Protein AF-A0A182WJK7-F1 (afdb_monomer)

Mean predicted aligned error: 12.94 Å

Foldseek 3Di:
DDDDDDDDDPDPPPPPPPPPPPVCPLQVLADDDDDPPPPPPPVVPPPPDDDDDDDPDPDDLDQDFLLDPDPVSLLVNLQVLLVVVVCHPVNLVVLVVQLVVQLVVLDPSVLSHVLVNVDAPVCLLVNLVVGLVSLVVSLCSCVSSLVSSPVRDDPLSSLVVVLVSVLSVVLSCCCNPVSRPQDHDDPVLQVVCVVCLVVQLVVLCVVQPDPDPRDDQADDDLSNLVSLVSSLVSSLVVCVVVRSSSVSSVSSSLSSCVSGNSCVNDPRDPDD

Secondary structure (DSSP, 8-state):
-------------------SSHHHHTT-SS--S--SSSTTTTTTTGGGS------------PPPPSS---HHHHHHHHHHHHHHTT--HHHHHHHHHHHHHHHHHHS-HHHHHHHHHT--TTTHHHHHHHHHHHHHHHHGGGHHHHHHHHHHS-HHHHHHHHHHHHHHHHHHHHHHGGGTTT----HHHHHHHHHHHHHHHHHHHHHH----S---TTS--HHHHHHHHHHHHHHHHHTTT-THHHHHHHHHHHHHHHTSGGGGTSPPPP--

Organism: NCBI:txid112268

Nearest PDB structures (foldseek):
  4mnd-assembly1_A-2  TM=1.458E-01  e=5.438E+00  Archaeoglobus fulgidus

InterPro domains:
  IPR009832 Protein of unknown function DUF1397 [PF07165] (90-254)
  IPR009832 Protein of unknown function DUF1397 [PTHR20997] (47-270)

Solvent-accessible surface area (backbone atoms only — not comparable to full-atom values): 16220 Å² total; per-residue (Å²): 135,84,89,83,89,80,93,74,87,81,78,80,80,73,79,84,80,70,78,90,50,70,86,32,65,88,66,42,51,65,66,92,78,91,83,89,79,71,71,80,74,61,69,75,72,69,78,80,74,85,81,88,83,91,74,96,62,86,83,72,68,66,77,65,43,67,85,56,88,44,67,67,52,49,49,53,31,48,42,53,35,20,41,77,69,72,41,46,63,65,60,54,50,48,40,52,53,46,25,56,52,41,32,62,73,54,38,62,60,66,60,48,30,57,46,51,72,66,50,29,88,92,46,30,48,70,51,38,67,68,43,44,68,40,51,61,56,33,59,58,34,47,47,68,43,49,56,52,46,55,75,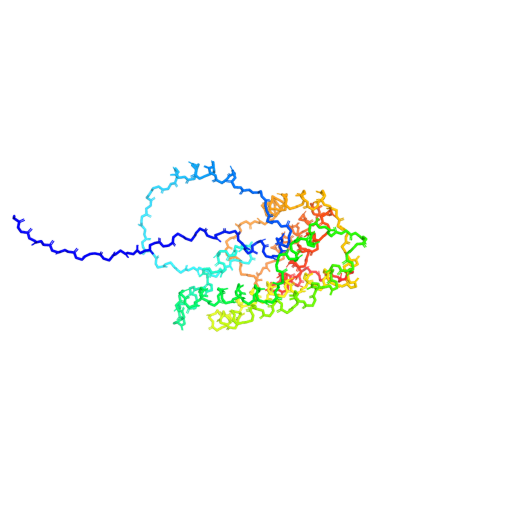32,43,55,75,74,66,38,49,55,59,49,33,55,55,47,35,54,50,53,45,48,49,54,52,44,41,83,40,21,76,74,60,76,65,46,70,69,48,50,53,50,41,67,71,44,46,65,56,44,50,52,50,25,40,69,76,37,48,74,93,62,77,84,52,55,39,74,69,49,48,72,66,57,36,51,26,50,52,50,21,49,52,46,36,41,62,74,25,67,83,31,52,65,60,28,50,49,52,48,46,44,51,56,41,53,35,67,75,27,38,35,50,82,78,49,76,83,76,78,90,125

Sequence (272 aa):
ITITTQHHARNHSWNISTEVTFHRIGLHVAYIVKTKEMFEKILVIFLAVVTAVHAEESSNVDAPDALDFSYTRLWSYAQQQCDLKGISSATFTQSWLGVRRCLRNTLDVVRLNEDSMRLDLGNQEEILSRHCPNLFEGVKCFNPFMDMVKGCVNAESYEIFQALHNWFHDILEYLCENNGVHIEYDKEKHDICTREINKYIITCAAEHLIATPEVNRKTLTEENCNALATAKDCLLGKLKNCGVFANGARLFYENFIQITSCKNYIPKTERK

Radius of gyration: 21.7 Å; Cα contacts (8 Å, |Δi|>4): 205; chains: 1; bounding box: 44×42×82 Å

Structure (mmCIF, N/CA/C/O backbone):
data_AF-A0A182WJK7-F1
#
_entry.id   AF-A0A182WJK7-F1
#
loop_
_atom_site.group_PDB
_atom_site.id
_atom_site.type_symbol
_atom_site.label_atom_id
_atom_site.label_alt_id
_atom_site.label_comp_id
_atom_site.label_asym_id
_atom_site.label_entity_id
_atom_site.label_seq_id
_atom_site.pdbx_PDB_ins_code
_atom_site.Cartn_x
_atom_site.Cartn_y
_atom_site.Cartn_z
_atom_site.occupancy
_atom_site.B_iso_or_equiv
_atom_site.auth_seq_id
_atom_site.auth_comp_id
_atom_site.auth_asym_id
_atom_site.auth_atom_id
_atom_site.pdbx_PDB_model_num
ATOM 1 N N . ILE A 1 1 ? -19.108 7.147 -61.742 1.00 25.48 1 ILE A N 1
ATOM 2 C CA . ILE A 1 1 ? -17.668 7.472 -61.850 1.00 25.48 1 ILE A CA 1
ATOM 3 C C . ILE A 1 1 ? -16.965 6.799 -60.678 1.00 25.48 1 ILE A C 1
ATOM 5 O O . ILE A 1 1 ? -17.301 7.101 -59.546 1.00 25.48 1 ILE A O 1
ATOM 9 N N . THR A 1 2 ? -16.122 5.823 -61.020 1.00 19.81 2 THR A N 1
ATOM 10 C CA . THR A 1 2 ? -14.893 5.329 -60.366 1.00 19.81 2 THR A CA 1
ATOM 11 C C . THR A 1 2 ? -14.858 4.996 -58.864 1.00 19.81 2 THR A C 1
ATOM 13 O O . THR A 1 2 ? -15.080 5.831 -57.997 1.00 19.81 2 THR A O 1
ATOM 16 N N . ILE A 1 3 ? -14.456 3.747 -58.605 1.00 28.09 3 ILE A N 1
ATOM 17 C CA . ILE A 1 3 ? -13.965 3.177 -57.344 1.00 28.09 3 ILE A CA 1
ATOM 18 C C . ILE A 1 3 ? -12.517 3.636 -57.111 1.00 28.09 3 ILE A C 1
ATOM 20 O O . ILE A 1 3 ? -11.704 3.456 -58.014 1.00 28.09 3 ILE A O 1
ATOM 24 N N . THR A 1 4 ? -12.160 4.052 -55.889 1.00 22.34 4 THR A N 1
ATOM 25 C CA . THR A 1 4 ? -10.790 3.845 -55.383 1.00 22.34 4 THR A CA 1
ATOM 26 C C . THR A 1 4 ? -10.771 3.628 -53.870 1.00 22.34 4 THR A C 1
ATOM 28 O O . THR A 1 4 ? -11.241 4.447 -53.086 1.00 22.34 4 THR A O 1
ATOM 31 N N . THR A 1 5 ? -10.208 2.491 -53.479 1.00 28.02 5 THR A N 1
ATOM 32 C CA . THR A 1 5 ? -9.789 2.096 -52.132 1.00 28.02 5 THR A CA 1
ATOM 33 C C . THR A 1 5 ? -8.554 2.876 -51.680 1.00 28.02 5 THR A C 1
ATOM 35 O O . THR A 1 5 ? -7.588 2.960 -52.436 1.00 28.02 5 THR A O 1
ATOM 38 N N . GLN A 1 6 ? -8.513 3.316 -50.419 1.00 23.31 6 GLN A N 1
ATOM 39 C CA . GLN A 1 6 ? -7.247 3.544 -49.719 1.00 23.31 6 GLN A CA 1
ATOM 40 C C . GLN A 1 6 ? -7.364 3.130 -48.248 1.00 23.31 6 GLN A C 1
ATOM 42 O O . GLN A 1 6 ? -8.206 3.616 -47.495 1.00 23.31 6 GLN A O 1
ATOM 47 N N . HIS A 1 7 ? -6.525 2.163 -47.884 1.00 26.72 7 HIS A N 1
ATOM 48 C CA . HIS A 1 7 ? -6.279 1.693 -46.531 1.00 26.72 7 HIS A CA 1
ATOM 49 C C . HIS A 1 7 ? -5.742 2.828 -45.650 1.00 26.72 7 HIS A C 1
ATOM 51 O O . HIS A 1 7 ? -4.711 3.410 -45.969 1.00 26.72 7 HIS A O 1
ATOM 57 N N . HIS A 1 8 ? -6.354 3.041 -44.485 1.00 25.34 8 HIS A N 1
ATOM 58 C CA . HIS A 1 8 ? -5.623 3.489 -43.304 1.00 25.34 8 HIS A CA 1
ATOM 59 C C . HIS A 1 8 ? -6.171 2.782 -42.064 1.00 25.34 8 HIS A C 1
ATOM 61 O O . HIS A 1 8 ? -7.378 2.751 -41.813 1.00 25.34 8 HIS A O 1
ATOM 67 N N . ALA A 1 9 ? -5.253 2.153 -41.334 1.00 22.91 9 ALA A N 1
ATOM 68 C CA . ALA A 1 9 ? -5.483 1.456 -40.084 1.00 22.91 9 ALA A CA 1
ATOM 69 C C . ALA A 1 9 ? -6.192 2.368 -39.070 1.00 22.91 9 ALA A C 1
ATOM 71 O O . ALA A 1 9 ? -5.676 3.417 -38.688 1.00 22.91 9 ALA A O 1
ATOM 72 N N . ARG A 1 10 ? -7.377 1.952 -38.613 1.00 22.73 10 ARG A N 1
ATOM 73 C CA . ARG A 1 10 ? -7.993 2.506 -37.407 1.00 22.73 10 ARG A CA 1
ATOM 74 C C . ARG A 1 10 ? -7.279 1.908 -36.201 1.00 22.73 10 ARG A C 1
ATOM 76 O O . ARG A 1 10 ? -7.592 0.797 -35.782 1.00 22.73 10 ARG A O 1
ATOM 83 N N . ASN A 1 11 ? -6.338 2.667 -35.648 1.00 23.53 11 ASN A N 1
ATOM 84 C CA . ASN A 1 11 ? -5.914 2.500 -34.265 1.00 23.53 11 ASN A CA 1
ATOM 85 C C . ASN A 1 11 ? -7.131 2.756 -33.371 1.00 23.53 11 ASN A C 1
ATOM 87 O O . ASN A 1 11 ? -7.596 3.887 -33.230 1.00 23.53 11 ASN A O 1
ATOM 91 N N . HIS A 1 12 ? -7.665 1.686 -32.789 1.00 24.16 12 HIS A N 1
ATOM 92 C CA . HIS A 1 12 ? -8.577 1.776 -31.662 1.00 24.16 12 HIS A CA 1
ATOM 93 C C . HIS A 1 12 ? -7.790 2.284 -30.449 1.00 24.16 12 HIS A C 1
ATOM 95 O O . HIS A 1 12 ? -7.189 1.508 -29.712 1.00 24.16 12 HIS A O 1
ATOM 101 N N . SER A 1 13 ? -7.804 3.603 -30.262 1.00 20.81 13 SER A N 1
ATOM 102 C CA . SER A 1 13 ? -7.588 4.236 -28.964 1.00 20.81 13 SER A CA 1
ATOM 103 C C . SER A 1 13 ? -8.686 3.743 -28.018 1.00 20.81 13 SER A C 1
ATOM 105 O O . SER A 1 13 ? -9.833 4.190 -28.077 1.00 20.81 13 SER A O 1
ATOM 107 N N . TRP A 1 14 ? -8.362 2.746 -27.197 1.00 20.62 14 TRP A N 1
ATOM 108 C CA . TRP A 1 14 ? -9.159 2.421 -26.024 1.00 20.62 14 TRP A CA 1
ATOM 109 C C . TRP A 1 14 ? -8.720 3.364 -24.912 1.00 20.62 14 TRP A C 1
ATOM 111 O O . TRP A 1 14 ? -7.674 3.172 -24.297 1.00 20.62 14 TRP A O 1
ATOM 121 N N . ASN A 1 15 ? -9.533 4.400 -24.703 1.00 20.30 15 ASN A N 1
ATOM 122 C CA . ASN A 1 15 ? -9.493 5.283 -23.545 1.00 20.30 15 ASN A CA 1
ATOM 123 C C . ASN A 1 15 ? -9.294 4.464 -22.262 1.00 20.30 15 ASN A C 1
ATOM 125 O O . ASN A 1 15 ? -10.188 3.731 -21.832 1.00 20.30 15 ASN A O 1
ATOM 129 N N . ILE A 1 16 ? -8.129 4.627 -21.636 1.00 23.50 16 ILE A N 1
ATOM 130 C CA . ILE A 1 16 ? -7.820 4.152 -20.288 1.00 23.50 16 ILE A CA 1
ATOM 131 C C . ILE A 1 16 ? -8.570 5.077 -19.318 1.00 23.50 16 ILE A C 1
ATOM 133 O O . ILE A 1 16 ? -8.006 5.963 -18.698 1.00 23.50 16 ILE A O 1
ATOM 137 N N . SER A 1 17 ? -9.892 4.910 -19.239 1.00 21.94 17 SER A N 1
ATOM 138 C CA . SER A 1 17 ? -10.777 5.585 -18.278 1.00 21.94 17 SER A CA 1
ATOM 139 C C . SER A 1 17 ? -11.307 4.572 -17.257 1.00 21.94 17 SER A C 1
ATOM 141 O O . SER A 1 17 ? -12.499 4.442 -16.996 1.00 21.94 17 SER A O 1
ATOM 143 N N . THR A 1 18 ? -10.379 3.797 -16.696 1.00 24.78 18 THR A N 1
ATOM 144 C CA . THR A 1 18 ? -10.584 3.014 -15.464 1.00 24.78 18 THR A CA 1
ATOM 145 C C . THR A 1 18 ? -9.526 3.353 -14.412 1.00 24.78 18 THR A C 1
ATOM 147 O O . THR A 1 18 ? -9.251 2.560 -13.512 1.00 24.78 18 THR A O 1
ATOM 150 N N . GLU A 1 19 ? -8.937 4.550 -14.524 1.00 27.59 19 GLU A N 1
ATOM 151 C CA . GLU A 1 19 ? -8.276 5.232 -13.414 1.00 27.59 19 GLU A CA 1
ATOM 152 C C . GLU A 1 19 ? -9.220 5.264 -12.195 1.00 27.59 19 GLU A C 1
ATOM 154 O O . GLU A 1 19 ? -10.436 5.390 -12.333 1.00 27.59 19 GLU A O 1
ATOM 159 N N . VAL A 1 20 ? -8.650 5.152 -10.990 1.00 25.94 20 VAL A N 1
ATOM 160 C CA . VAL A 1 20 ? -9.344 5.143 -9.682 1.00 25.94 20 VAL A CA 1
ATOM 161 C C . VAL A 1 20 ? -9.961 3.797 -9.256 1.00 25.94 20 VAL A C 1
ATOM 163 O O . VAL A 1 20 ? -11.127 3.720 -8.876 1.00 25.94 20 VAL A O 1
ATOM 166 N N . THR A 1 21 ? -9.201 2.693 -9.228 1.00 27.58 21 THR A N 1
ATOM 167 C CA . THR A 1 21 ? -9.657 1.483 -8.489 1.00 27.58 21 THR A CA 1
ATOM 168 C C . THR A 1 21 ? -8.609 0.818 -7.588 1.00 27.58 21 THR A C 1
ATOM 170 O O . THR A 1 21 ? -8.984 0.048 -6.717 1.00 27.58 21 THR A O 1
ATOM 173 N N . PHE A 1 22 ? -7.317 1.152 -7.663 1.00 28.05 22 PHE A N 1
ATOM 174 C CA . PHE A 1 22 ? -6.324 0.487 -6.797 1.00 28.05 22 PHE A CA 1
ATOM 175 C C . PHE A 1 22 ? -5.977 1.222 -5.502 1.00 28.05 22 PHE A C 1
ATOM 177 O O . PHE A 1 22 ? -5.814 0.572 -4.475 1.00 28.05 22 PHE A O 1
ATOM 184 N N . HIS A 1 23 ? -6.095 2.553 -5.482 1.00 28.97 23 HIS A N 1
ATOM 185 C CA . HIS A 1 23 ? -6.286 3.289 -4.221 1.00 28.97 23 HIS A CA 1
ATOM 186 C C . HIS A 1 23 ? -7.626 2.932 -3.550 1.00 28.97 23 HIS A C 1
ATOM 188 O O . HIS A 1 23 ? -7.849 3.226 -2.382 1.00 28.97 23 HIS A O 1
ATOM 194 N N . ARG A 1 24 ? -8.504 2.243 -4.299 1.00 30.00 24 ARG A N 1
ATOM 195 C CA . ARG A 1 24 ? -9.773 1.729 -3.817 1.00 30.00 24 ARG A CA 1
ATOM 196 C C . ARG A 1 24 ? -9.711 0.295 -3.282 1.00 30.00 24 ARG A C 1
ATOM 198 O O . ARG A 1 24 ? -10.555 -0.038 -2.492 1.00 30.00 24 ARG A O 1
ATOM 205 N N . ILE A 1 25 ? -8.754 -0.580 -3.574 1.00 30.20 25 ILE A N 1
ATOM 206 C CA . ILE A 1 25 ? -8.881 -1.979 -3.083 1.00 30.20 25 ILE A CA 1
ATOM 207 C C . ILE A 1 25 ? -8.397 -2.161 -1.630 1.00 30.20 25 ILE A C 1
ATOM 209 O O . ILE A 1 25 ? -8.946 -2.993 -0.918 1.00 30.20 25 ILE A O 1
ATOM 213 N N . GLY A 1 26 ? -7.479 -1.316 -1.143 1.00 28.48 26 GLY A N 1
ATOM 214 C CA . GLY A 1 26 ? -7.101 -1.277 0.283 1.00 28.48 26 GLY A CA 1
ATOM 215 C C . GLY A 1 26 ? -8.011 -0.415 1.174 1.00 28.48 26 GLY A C 1
ATOM 216 O O . GLY A 1 26 ? -7.924 -0.496 2.391 1.00 28.48 26 GLY A O 1
ATOM 217 N N . LEU A 1 27 ? -8.881 0.410 0.574 1.00 31.69 27 LEU A N 1
ATOM 218 C CA . LEU A 1 27 ? -9.702 1.433 1.255 1.00 31.69 27 LEU A CA 1
ATOM 219 C C . LEU A 1 27 ? -11.186 1.452 0.820 1.00 31.69 27 LEU A C 1
ATOM 221 O O . LEU A 1 27 ? -12.010 2.118 1.432 1.00 31.69 27 LEU A O 1
ATOM 225 N N . HIS A 1 28 ? -11.563 0.690 -0.208 1.00 30.67 28 HIS A N 1
ATOM 226 C CA . HIS A 1 28 ? -12.938 0.419 -0.665 1.00 30.67 28 HIS A CA 1
ATOM 227 C C . HIS A 1 28 ? -13.302 -1.046 -0.473 1.00 30.67 28 HIS A C 1
ATOM 229 O O . HIS A 1 28 ? -13.949 -1.668 -1.317 1.00 30.67 28 HIS A O 1
ATOM 235 N N . VAL A 1 29 ? -12.974 -1.571 0.696 1.00 30.91 29 VAL A N 1
ATOM 236 C CA . VAL A 1 29 ? -13.910 -2.519 1.280 1.00 30.91 29 VAL A CA 1
ATOM 237 C C . VAL A 1 29 ? -15.224 -1.798 1.655 1.00 30.91 29 VAL A C 1
ATOM 239 O O . VAL A 1 29 ? -16.245 -2.456 1.634 1.00 30.91 29 VAL A O 1
ATOM 242 N N . ALA A 1 30 ? -15.263 -0.454 1.791 1.00 25.73 30 ALA A N 1
ATOM 243 C CA . ALA A 1 30 ? -16.451 0.289 2.256 1.00 25.73 30 ALA A CA 1
ATOM 244 C C . ALA A 1 30 ? -17.051 1.394 1.340 1.00 25.73 30 ALA A C 1
ATOM 246 O O . ALA A 1 30 ? -17.852 2.189 1.824 1.00 25.73 30 ALA A O 1
ATOM 247 N N . TYR A 1 31 ? -16.708 1.525 0.048 1.00 27.00 31 TYR A N 1
ATOM 248 C CA . TYR A 1 31 ? -17.127 2.722 -0.724 1.00 27.00 31 TYR A CA 1
ATOM 249 C C . TYR A 1 31 ? -17.536 2.464 -2.189 1.00 27.00 31 TYR A C 1
ATOM 251 O O . TYR A 1 31 ? -17.009 3.060 -3.135 1.00 27.00 31 TYR A O 1
ATOM 259 N N . ILE A 1 32 ? -18.524 1.596 -2.416 1.00 25.28 32 ILE A N 1
ATOM 260 C CA . ILE A 1 32 ? -19.351 1.674 -3.631 1.00 25.28 32 ILE A CA 1
ATOM 261 C C . ILE A 1 32 ? -20.649 2.399 -3.267 1.00 25.28 32 ILE A C 1
ATOM 263 O O . ILE A 1 32 ? -21.505 1.815 -2.623 1.00 25.28 32 ILE A O 1
ATOM 267 N N . VAL A 1 33 ? -20.751 3.671 -3.680 1.00 24.28 33 VAL A N 1
ATOM 268 C CA . VAL A 1 33 ? -21.951 4.484 -4.011 1.00 24.28 33 VAL A CA 1
ATOM 269 C C . VAL A 1 33 ? -21.666 5.961 -3.673 1.00 24.28 33 VAL A C 1
ATOM 271 O O . VAL A 1 33 ? -21.080 6.274 -2.649 1.00 24.28 33 VAL A O 1
ATOM 274 N N . LYS A 1 34 ? -22.102 6.870 -4.559 1.00 26.12 34 LYS A N 1
ATOM 275 C CA . LYS A 1 34 ? -21.925 8.341 -4.565 1.00 26.12 34 LYS A CA 1
ATOM 276 C C . LYS A 1 34 ? -20.530 8.873 -4.897 1.00 26.12 34 LYS A C 1
ATOM 278 O O . LYS A 1 34 ? -19.756 9.219 -4.020 1.00 26.12 34 LYS A O 1
ATOM 283 N N . THR A 1 35 ? -20.279 9.081 -6.190 1.00 28.52 35 THR A N 1
ATOM 284 C CA . THR A 1 35 ? -19.612 10.298 -6.718 1.00 28.52 35 THR A CA 1
ATOM 285 C C . THR A 1 35 ? -19.551 10.222 -8.246 1.00 28.52 35 THR A C 1
ATOM 287 O O . THR A 1 35 ? -18.509 9.965 -8.834 1.00 28.52 35 THR A O 1
ATOM 290 N N . LYS A 1 36 ? -20.703 10.415 -8.906 1.00 24.34 36 LYS A N 1
ATOM 291 C CA . LYS A 1 36 ? -20.787 10.560 -10.373 1.00 24.34 36 LYS A CA 1
ATOM 292 C C . LYS A 1 36 ? -20.912 12.025 -10.831 1.00 24.34 36 LYS A C 1
ATOM 294 O O . LYS A 1 36 ? -20.888 12.276 -12.022 1.00 24.34 36 LYS A O 1
ATOM 299 N N . GLU A 1 37 ? -21.001 12.994 -9.915 1.00 25.22 37 GLU A N 1
ATOM 300 C CA . GLU A 1 37 ? -21.355 14.384 -10.275 1.00 25.22 37 GLU A CA 1
ATOM 301 C C . GLU A 1 37 ? -20.239 15.430 -10.109 1.00 25.22 37 GLU A C 1
ATOM 303 O O . GLU A 1 37 ? -20.423 16.581 -10.489 1.00 25.22 37 GLU A O 1
ATOM 308 N N . MET A 1 38 ? -19.062 15.071 -9.584 1.00 25.27 38 MET A N 1
ATOM 309 C CA . MET A 1 38 ? -17.995 16.059 -9.326 1.00 25.27 38 MET A CA 1
ATOM 310 C C . MET A 1 38 ? -16.904 16.104 -10.411 1.00 25.27 38 MET A C 1
ATOM 312 O O . MET A 1 38 ? -16.141 17.064 -10.479 1.00 25.27 38 MET A O 1
ATOM 316 N N . PHE A 1 39 ? -16.846 15.095 -11.287 1.00 26.92 39 PHE A N 1
ATOM 317 C CA . PHE A 1 39 ? -15.767 14.932 -12.273 1.00 26.92 39 PHE A CA 1
ATOM 318 C C . PHE A 1 39 ? -15.951 15.754 -13.561 1.00 26.92 39 PHE A C 1
ATOM 320 O O . PHE A 1 39 ? -14.991 15.961 -14.296 1.00 26.92 39 PHE A O 1
ATOM 327 N N . GLU A 1 40 ? -17.148 16.286 -13.820 1.00 24.34 40 GLU A N 1
ATOM 328 C CA . GLU A 1 40 ? -17.442 17.015 -15.065 1.00 24.34 40 GLU A CA 1
ATOM 329 C C . GLU A 1 40 ? -17.008 18.492 -15.045 1.00 24.34 40 GLU A C 1
ATOM 331 O O . GLU A 1 40 ? -16.925 19.125 -16.093 1.00 24.34 40 GLU A O 1
ATOM 336 N N . LYS A 1 41 ? -16.681 19.060 -13.874 1.00 25.83 41 LYS A N 1
ATOM 337 C CA . LYS A 1 41 ? -16.344 20.494 -13.748 1.00 25.83 41 LYS A CA 1
ATOM 338 C C . LYS A 1 41 ? -14.850 20.802 -13.609 1.00 25.83 41 LYS A C 1
ATOM 340 O O . LYS A 1 41 ? -14.466 21.958 -13.742 1.00 25.83 41 LYS A O 1
ATOM 345 N N . ILE A 1 42 ? -14.004 19.794 -13.392 1.00 27.45 42 ILE A N 1
ATOM 346 C CA . ILE A 1 42 ? -12.548 19.976 -13.211 1.00 27.45 42 ILE A CA 1
ATOM 347 C C . ILE A 1 42 ? -11.783 19.832 -14.541 1.00 27.45 42 ILE A C 1
ATOM 349 O O . ILE A 1 42 ? -10.715 20.419 -14.709 1.00 27.45 42 ILE A O 1
ATOM 353 N N . LEU A 1 43 ? -12.367 19.158 -15.538 1.00 26.20 43 LEU A N 1
ATOM 354 C CA . LEU A 1 43 ? -11.727 18.908 -16.837 1.00 26.20 43 LEU A CA 1
ATOM 355 C C . LEU A 1 43 ? -11.584 20.160 -17.731 1.00 26.20 43 LEU A C 1
ATOM 357 O O . LEU A 1 43 ? -10.821 20.146 -18.689 1.00 26.20 43 LEU A O 1
ATOM 361 N N . VAL A 1 44 ? -12.295 21.250 -17.422 1.00 28.05 44 VAL A N 1
ATOM 362 C CA . VAL A 1 44 ? -12.329 22.471 -18.254 1.00 28.05 44 VAL A CA 1
ATOM 363 C C . VAL A 1 44 ? -11.208 23.461 -17.901 1.00 28.05 44 VAL A C 1
ATOM 365 O O . VAL A 1 44 ? -10.890 24.337 -18.698 1.00 28.05 44 VAL A O 1
ATOM 368 N N . ILE A 1 45 ? -10.549 23.310 -16.747 1.00 27.86 45 ILE A N 1
ATOM 369 C CA . ILE A 1 45 ? -9.550 24.286 -16.268 1.00 27.86 45 ILE A CA 1
ATOM 370 C C . ILE A 1 45 ? -8.107 23.882 -16.636 1.00 27.86 45 ILE A C 1
ATOM 372 O O . ILE A 1 45 ? -7.244 24.748 -16.750 1.00 27.86 45 ILE A O 1
ATOM 376 N N . PHE A 1 46 ? -7.839 22.604 -16.928 1.00 26.66 46 PHE A N 1
ATOM 377 C CA . PHE A 1 46 ? -6.486 22.123 -17.262 1.00 26.66 46 PHE A CA 1
ATOM 378 C C . PHE A 1 46 ? -6.123 22.147 -18.758 1.00 26.66 46 PHE A C 1
ATOM 380 O O . PHE A 1 46 ? -4.974 21.902 -19.106 1.00 26.66 46 PHE A O 1
ATOM 387 N N . LEU A 1 47 ? -7.057 22.488 -19.652 1.00 26.33 47 LEU A N 1
ATOM 388 C CA . LEU A 1 47 ? -6.832 22.471 -21.108 1.00 26.33 47 LEU A CA 1
ATOM 389 C C . LEU A 1 47 ? -6.223 23.763 -21.695 1.00 26.33 47 LEU A C 1
ATOM 391 O O . LEU A 1 47 ? -6.107 23.871 -22.912 1.00 26.33 47 LEU A O 1
ATOM 395 N N . ALA A 1 48 ? -5.827 24.742 -20.875 1.00 27.14 48 ALA A N 1
ATOM 396 C CA . ALA A 1 48 ? -5.423 26.065 -21.370 1.00 27.14 48 ALA A CA 1
ATOM 397 C C . ALA A 1 48 ? -3.924 26.406 -21.270 1.00 27.14 48 ALA A C 1
ATOM 399 O O . ALA A 1 48 ? -3.547 27.514 -21.644 1.00 27.14 48 ALA A O 1
ATOM 400 N N . VAL A 1 49 ? -3.048 25.510 -20.808 1.00 27.31 49 VAL A N 1
ATOM 401 C CA . VAL A 1 49 ? -1.606 25.809 -20.765 1.00 27.31 49 VAL A CA 1
ATOM 402 C C . VAL A 1 49 ? -0.813 24.653 -21.361 1.00 27.31 49 VAL A C 1
ATOM 404 O O . VAL A 1 49 ? -1.002 23.505 -20.981 1.00 27.31 49 VAL A O 1
ATOM 407 N N . VAL A 1 50 ? 0.103 25.012 -22.264 1.00 28.36 50 VAL A N 1
ATOM 408 C CA . VAL A 1 50 ? 1.066 24.187 -23.015 1.00 28.36 50 VAL A CA 1
ATOM 409 C C . VAL A 1 50 ? 0.626 23.810 -24.438 1.00 28.36 50 VAL A C 1
ATOM 411 O O . VAL A 1 50 ? 0.325 22.670 -24.774 1.00 28.36 50 VAL A O 1
ATOM 414 N N . THR A 1 51 ? 0.697 24.807 -25.322 1.00 29.80 51 THR A N 1
ATOM 415 C CA . THR A 1 51 ? 1.075 24.609 -26.729 1.00 29.80 51 THR A CA 1
ATOM 416 C C . THR A 1 51 ? 2.566 24.910 -26.911 1.00 29.80 51 THR A C 1
ATOM 418 O O . THR A 1 51 ? 3.018 25.950 -26.436 1.00 29.80 51 THR A O 1
ATOM 421 N N . ALA A 1 52 ? 3.246 24.054 -27.690 1.00 27.22 52 ALA A N 1
ATOM 422 C CA . ALA A 1 52 ? 4.643 24.109 -28.165 1.00 27.22 52 ALA A CA 1
ATOM 423 C C . ALA A 1 52 ? 5.705 23.862 -27.070 1.00 27.22 52 ALA A C 1
ATOM 425 O O . ALA A 1 52 ? 5.725 24.536 -26.053 1.00 27.22 52 ALA A O 1
ATOM 426 N N . VAL A 1 53 ? 6.612 22.886 -27.183 1.00 28.47 53 VAL A N 1
ATOM 427 C CA . VAL A 1 53 ? 7.508 22.564 -28.307 1.00 28.47 53 VAL A CA 1
ATOM 428 C C . VAL A 1 53 ? 7.752 21.048 -28.369 1.00 28.47 53 VAL A C 1
ATOM 430 O O . VAL A 1 53 ? 7.893 20.396 -27.341 1.00 28.47 53 VAL A O 1
ATOM 433 N N . HIS A 1 54 ? 7.795 20.494 -29.584 1.00 34.38 54 HIS A N 1
ATOM 434 C CA . HIS A 1 54 ? 8.232 19.121 -29.843 1.00 34.38 54 HIS A CA 1
ATOM 435 C C . HIS A 1 54 ? 9.753 19.002 -29.691 1.00 34.38 54 HIS A C 1
ATOM 437 O O . HIS A 1 54 ? 10.493 19.703 -30.381 1.00 34.38 54 HIS A O 1
ATOM 443 N N . ALA A 1 55 ? 10.197 18.047 -28.882 1.00 29.00 55 ALA A N 1
ATOM 444 C CA . ALA A 1 55 ? 11.435 17.316 -29.103 1.00 29.00 55 ALA A CA 1
ATOM 445 C C . ALA A 1 55 ? 11.132 15.838 -28.830 1.00 29.00 55 ALA A C 1
ATOM 447 O O . ALA A 1 55 ? 10.694 15.465 -27.745 1.00 29.00 55 ALA A O 1
ATOM 448 N N . GLU A 1 56 ? 11.266 15.028 -29.873 1.00 35.59 56 GLU A N 1
ATOM 449 C CA . GLU A 1 56 ? 11.108 13.579 -29.858 1.00 35.59 56 GLU A CA 1
ATOM 450 C C . GLU A 1 56 ? 12.362 12.985 -29.202 1.00 35.59 56 GLU A C 1
ATOM 452 O O . GLU A 1 56 ? 13.329 12.620 -29.865 1.00 35.59 56 GLU A O 1
ATOM 457 N N . GLU A 1 57 ? 12.385 12.990 -27.872 1.00 28.77 57 GLU A N 1
ATOM 458 C CA . GLU A 1 57 ? 13.398 12.316 -27.065 1.00 28.77 57 GLU A CA 1
ATOM 459 C C . GLU A 1 57 ? 12.816 10.967 -26.637 1.00 28.77 57 GLU A C 1
ATOM 461 O O . GLU A 1 57 ? 11.674 10.893 -26.177 1.00 28.77 57 GLU A O 1
ATOM 466 N N . SER A 1 58 ? 13.553 9.877 -26.865 1.00 33.28 58 SER A N 1
ATOM 467 C CA . SER A 1 58 ? 13.120 8.530 -26.490 1.00 33.28 58 SER A CA 1
ATOM 468 C C . SER A 1 58 ? 12.712 8.529 -25.018 1.00 33.28 58 SER A C 1
ATOM 470 O O . SER A 1 58 ? 13.568 8.710 -24.154 1.00 33.28 58 SER A O 1
ATOM 472 N N . SER A 1 59 ? 11.417 8.360 -24.744 1.00 36.22 59 SER A N 1
ATOM 473 C CA . SER A 1 59 ? 10.844 8.480 -23.406 1.00 36.22 59 SER A CA 1
ATOM 474 C C . SER A 1 59 ? 11.291 7.308 -22.537 1.00 36.22 59 SER A C 1
ATOM 476 O O . SER A 1 59 ? 10.595 6.296 -22.411 1.00 36.22 59 SER A O 1
ATOM 478 N N . ASN A 1 60 ? 12.488 7.412 -21.979 1.00 45.59 60 ASN A N 1
ATOM 479 C CA . ASN A 1 60 ? 12.919 6.534 -20.918 1.00 45.59 60 ASN A CA 1
ATOM 480 C C . ASN A 1 60 ? 12.170 6.989 -19.661 1.00 45.59 60 ASN A C 1
ATOM 482 O O . ASN A 1 60 ? 12.348 8.122 -19.228 1.00 45.59 60 ASN A O 1
ATOM 486 N N . VAL A 1 61 ? 11.256 6.173 -19.129 1.00 53.09 61 VAL A N 1
ATOM 487 C CA . VAL A 1 61 ? 10.627 6.485 -17.843 1.00 53.09 61 VAL A CA 1
ATOM 488 C C . VAL A 1 61 ? 11.656 6.146 -16.780 1.00 53.09 61 VAL A C 1
ATOM 490 O O . VAL A 1 61 ? 11.953 4.972 -16.540 1.00 53.09 61 VAL A O 1
ATOM 493 N N . ASP A 1 62 ? 12.219 7.180 -16.166 1.00 56.81 62 ASP A N 1
ATOM 494 C CA . ASP A 1 62 ? 13.165 7.009 -15.074 1.00 56.81 62 ASP A CA 1
ATOM 495 C C . ASP A 1 62 ? 12.540 6.195 -13.940 1.00 56.81 62 ASP A C 1
ATOM 497 O O . ASP A 1 62 ? 11.317 6.187 -13.732 1.00 56.81 62 ASP A O 1
ATOM 501 N N . ALA A 1 63 ? 13.395 5.479 -13.207 1.00 55.62 63 ALA A N 1
ATOM 502 C CA . ALA A 1 63 ? 12.953 4.723 -12.046 1.00 55.62 63 ALA A CA 1
ATOM 503 C C . ALA A 1 63 ? 12.147 5.643 -11.102 1.00 55.62 63 ALA A C 1
ATOM 505 O O . ALA A 1 63 ? 12.507 6.811 -10.941 1.00 55.62 63 ALA A O 1
ATOM 506 N N . PRO A 1 64 ? 11.049 5.157 -10.493 1.00 54.94 64 PRO A N 1
ATOM 507 C CA . PRO A 1 64 ? 10.258 5.966 -9.577 1.00 54.94 64 PRO A CA 1
ATOM 508 C C . PRO A 1 64 ? 11.144 6.538 -8.469 1.00 54.94 64 PRO A C 1
ATOM 510 O O . PRO A 1 64 ? 11.930 5.799 -7.864 1.00 54.94 64 PRO A O 1
ATOM 513 N N . ASP A 1 65 ? 11.010 7.842 -8.221 1.00 55.47 65 ASP A N 1
ATOM 514 C CA . ASP A 1 65 ? 11.680 8.507 -7.106 1.00 55.47 65 ASP A CA 1
ATOM 515 C C . ASP A 1 65 ? 11.217 7.868 -5.786 1.00 55.47 65 ASP A C 1
ATOM 517 O O . ASP A 1 65 ? 10.065 7.461 -5.629 1.00 55.47 65 ASP A O 1
ATOM 521 N N . ALA A 1 66 ? 12.139 7.786 -4.832 1.00 44.34 66 ALA A N 1
ATOM 522 C CA . ALA A 1 66 ? 11.907 7.345 -3.470 1.00 44.34 66 ALA A CA 1
ATOM 523 C C . ALA A 1 66 ? 10.711 8.050 -2.814 1.00 44.34 66 ALA A C 1
ATOM 525 O O . ALA A 1 66 ? 9.981 7.424 -2.052 1.00 44.34 66 ALA A O 1
ATOM 526 N N . LEU A 1 67 ? 10.535 9.347 -3.076 1.00 46.09 67 LEU A N 1
ATOM 527 C CA . LEU A 1 67 ? 9.542 10.185 -2.397 1.00 46.09 67 LEU A CA 1
ATOM 528 C C . LEU A 1 67 ? 8.283 10.456 -3.23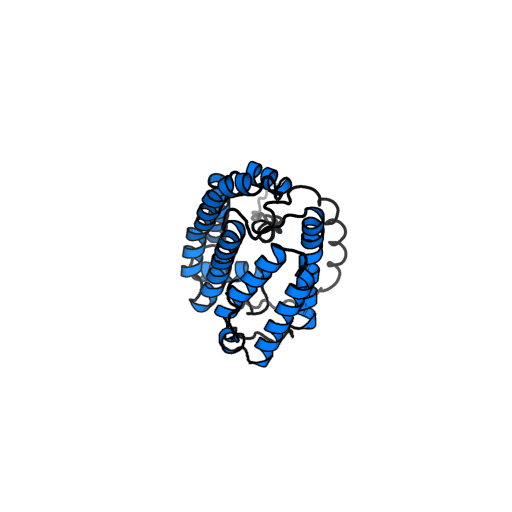8 1.00 46.09 67 LEU A C 1
ATOM 530 O O . LEU A 1 67 ? 7.300 10.967 -2.701 1.00 46.09 67 LEU A O 1
ATOM 534 N N . ASP A 1 68 ? 8.272 10.061 -4.514 1.00 51.94 68 ASP A N 1
ATOM 535 C CA . ASP A 1 68 ? 7.118 10.172 -5.415 1.00 51.94 68 ASP A CA 1
ATOM 536 C C . ASP A 1 68 ? 6.407 8.817 -5.543 1.00 51.94 68 ASP A C 1
ATOM 538 O O . ASP A 1 68 ? 6.602 8.051 -6.492 1.00 51.94 68 ASP A O 1
ATOM 542 N N . PHE A 1 69 ? 5.550 8.508 -4.565 1.00 54.19 69 PHE A N 1
ATOM 543 C CA . PHE A 1 69 ? 4.683 7.327 -4.604 1.00 54.19 69 PHE A CA 1
ATOM 544 C C . PHE A 1 69 ? 3.485 7.524 -5.534 1.00 54.19 69 PHE A C 1
ATOM 546 O O . PHE A 1 69 ? 2.322 7.498 -5.129 1.00 54.19 69 PHE A O 1
ATOM 553 N N . SER A 1 70 ? 3.768 7.670 -6.822 1.00 66.06 70 SER A N 1
ATOM 554 C CA . SER A 1 70 ? 2.760 7.607 -7.868 1.00 66.06 70 SER A CA 1
ATOM 555 C C . SER A 1 70 ? 2.616 6.168 -8.358 1.00 66.06 70 SER A C 1
ATOM 557 O O . SER A 1 70 ? 3.493 5.630 -9.036 1.00 66.06 70 SER A O 1
ATOM 559 N N . TYR A 1 71 ? 1.476 5.535 -8.054 1.00 65.50 71 TYR A N 1
ATOM 560 C CA . TYR A 1 71 ? 1.139 4.211 -8.597 1.00 65.50 71 TYR A CA 1
ATOM 561 C C . TYR A 1 71 ? 1.241 4.193 -10.128 1.00 65.50 71 TYR A C 1
ATOM 563 O O . TYR A 1 71 ? 1.740 3.232 -10.706 1.00 65.50 71 TYR A O 1
ATOM 571 N N . THR A 1 72 ? 0.818 5.278 -10.781 1.00 70.25 72 THR A N 1
ATOM 572 C CA . THR A 1 72 ? 0.901 5.432 -12.235 1.00 70.25 72 THR A CA 1
ATOM 573 C C . THR A 1 72 ? 2.351 5.423 -12.717 1.00 70.25 72 THR A C 1
ATOM 575 O O . THR A 1 72 ? 2.656 4.760 -13.705 1.00 70.25 72 THR A O 1
ATOM 578 N N . ARG A 1 73 ? 3.269 6.086 -12.002 1.00 75.56 73 ARG A N 1
ATOM 579 C CA . ARG A 1 73 ? 4.701 6.082 -12.341 1.00 75.56 73 ARG A CA 1
ATOM 580 C C . ARG A 1 73 ? 5.322 4.702 -12.140 1.00 75.56 73 ARG A C 1
ATOM 582 O O . ARG A 1 73 ? 6.019 4.214 -13.025 1.00 75.56 73 ARG A O 1
ATOM 589 N N . LEU A 1 74 ? 5.015 4.043 -11.021 1.00 78.88 74 LEU A N 1
ATOM 590 C CA . LEU A 1 74 ? 5.488 2.689 -10.725 1.00 78.88 74 LEU A CA 1
ATOM 591 C C . LEU A 1 74 ? 4.984 1.663 -11.755 1.00 78.88 74 LEU A C 1
ATOM 593 O O . LEU A 1 74 ? 5.749 0.805 -12.199 1.00 78.88 74 LEU A O 1
ATOM 597 N N . TRP A 1 75 ? 3.718 1.779 -12.164 1.00 84.50 75 TRP A N 1
ATOM 598 C CA . TRP A 1 75 ? 3.117 0.969 -13.223 1.00 84.50 75 TRP A CA 1
ATOM 599 C C . TRP A 1 75 ? 3.829 1.173 -14.560 1.00 84.50 75 TRP A C 1
ATOM 601 O O . TRP A 1 75 ? 4.289 0.202 -15.158 1.00 84.50 75 TRP A O 1
ATOM 611 N N . SER A 1 76 ? 3.953 2.426 -15.009 1.00 87.19 76 SER A N 1
ATOM 612 C CA . SER A 1 76 ? 4.601 2.765 -16.280 1.00 87.19 76 SER A CA 1
ATOM 613 C C . SER A 1 76 ? 6.048 2.288 -16.319 1.00 87.19 76 SER A C 1
ATOM 615 O O . SER A 1 76 ? 6.466 1.701 -17.314 1.00 87.19 76 SER A O 1
ATOM 617 N N . TYR A 1 77 ? 6.784 2.457 -15.217 1.00 87.75 77 TYR A N 1
ATOM 618 C CA . TYR A 1 77 ? 8.143 1.945 -15.084 1.00 87.75 77 TYR A CA 1
ATOM 619 C C . TYR A 1 77 ? 8.196 0.420 -15.238 1.00 87.75 77 TYR A C 1
ATOM 621 O O . TYR A 1 77 ? 8.926 -0.083 -16.089 1.00 87.75 77 TYR A O 1
ATOM 629 N N . ALA A 1 78 ? 7.411 -0.339 -14.463 1.00 91.00 78 ALA A N 1
ATOM 630 C CA . ALA A 1 78 ? 7.427 -1.800 -14.560 1.00 91.00 78 ALA A CA 1
ATOM 631 C C . ALA A 1 78 ? 7.019 -2.295 -15.949 1.00 91.00 78 ALA A C 1
ATOM 633 O O . ALA A 1 78 ? 7.651 -3.211 -16.472 1.00 91.00 78 ALA A O 1
ATOM 634 N N . GLN A 1 79 ? 6.009 -1.674 -16.558 1.00 93.31 79 GLN A N 1
ATOM 635 C CA . GLN A 1 79 ? 5.584 -2.010 -17.909 1.00 93.31 79 GLN A CA 1
ATOM 636 C C . GLN A 1 79 ? 6.718 -1.784 -18.915 1.00 93.31 79 GLN A C 1
ATOM 638 O O . GLN A 1 79 ? 7.037 -2.696 -19.670 1.00 93.31 79 GLN A O 1
ATOM 643 N N . GLN A 1 80 ? 7.382 -0.625 -18.876 1.00 94.62 80 GLN A N 1
ATOM 644 C CA . GLN A 1 80 ? 8.500 -0.326 -19.770 1.00 94.62 80 GLN A CA 1
ATOM 645 C C . GLN A 1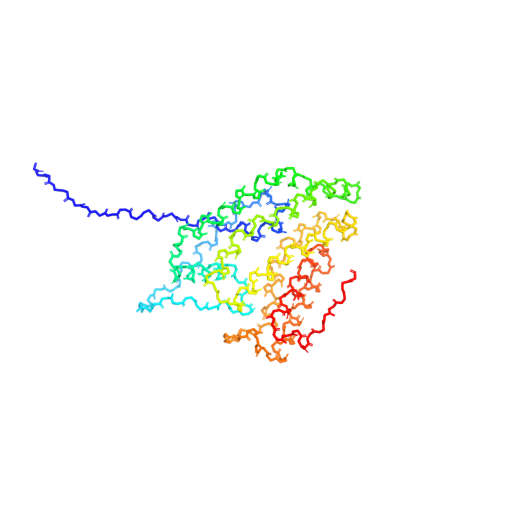 80 ? 9.664 -1.310 -19.570 1.00 94.62 80 GLN A C 1
ATOM 647 O O . GLN A 1 80 ? 10.233 -1.810 -20.538 1.00 94.62 80 GLN A O 1
ATOM 652 N N . GLN A 1 81 ? 10.007 -1.634 -18.320 1.00 95.06 81 GLN A N 1
ATOM 653 C CA . GLN A 1 81 ? 11.054 -2.619 -18.033 1.00 95.06 81 GLN A CA 1
ATOM 654 C C . GLN A 1 81 ? 10.673 -4.018 -18.538 1.00 95.06 81 GLN A C 1
ATOM 656 O O . GLN A 1 81 ? 11.527 -4.745 -19.042 1.00 95.06 81 GLN A O 1
ATOM 661 N N . CYS A 1 82 ? 9.396 -4.394 -18.456 1.00 95.12 82 CYS A N 1
ATOM 662 C CA . CYS A 1 82 ? 8.896 -5.640 -19.027 1.00 95.12 82 CYS A CA 1
ATOM 663 C C . CYS A 1 82 ? 8.955 -5.641 -20.560 1.00 95.12 82 CYS A C 1
ATOM 665 O O . CYS A 1 82 ? 9.399 -6.634 -21.144 1.00 95.12 82 CYS A O 1
ATOM 667 N N . ASP A 1 83 ? 8.603 -4.528 -21.207 1.00 96.38 83 ASP A N 1
ATOM 668 C CA . ASP A 1 83 ? 8.691 -4.375 -22.662 1.00 96.38 83 ASP A CA 1
ATOM 669 C C . ASP A 1 83 ? 10.143 -4.582 -23.143 1.00 96.38 83 ASP A C 1
ATOM 671 O O . ASP A 1 83 ? 10.380 -5.329 -24.095 1.00 96.38 83 ASP A O 1
ATOM 675 N N . LEU A 1 84 ? 11.137 -4.044 -22.420 1.00 95.81 84 LEU A N 1
ATOM 676 C CA . LEU A 1 84 ? 12.569 -4.264 -22.694 1.00 95.81 84 LEU A CA 1
ATOM 677 C C . LEU A 1 84 ? 13.012 -5.733 -22.555 1.00 95.81 84 LEU A C 1
ATOM 679 O O . LEU A 1 84 ? 14.032 -6.129 -23.119 1.00 95.81 84 LEU A O 1
ATOM 683 N N . LYS A 1 85 ? 12.261 -6.554 -21.815 1.00 95.38 85 LYS A N 1
ATOM 684 C CA . LYS A 1 85 ? 12.478 -8.005 -21.675 1.00 95.38 85 LYS A CA 1
ATOM 685 C C . LYS A 1 85 ? 11.625 -8.836 -22.640 1.00 95.38 85 LYS A C 1
ATOM 687 O O . LYS A 1 85 ? 11.614 -10.060 -22.537 1.00 95.38 85 LYS A O 1
ATOM 692 N N . GLY A 1 86 ? 10.928 -8.195 -23.581 1.00 95.81 86 GLY A N 1
ATOM 693 C CA . GLY A 1 86 ? 10.071 -8.853 -24.568 1.00 95.81 86 GLY A CA 1
ATOM 694 C C . GLY A 1 86 ? 8.672 -9.209 -24.057 1.00 95.81 86 GLY A C 1
ATOM 695 O O . GLY A 1 86 ? 7.925 -9.899 -24.752 1.00 95.81 86 GLY A O 1
ATOM 696 N N . ILE A 1 87 ? 8.288 -8.749 -22.863 1.00 96.00 87 ILE A N 1
ATOM 697 C CA . ILE A 1 87 ? 6.930 -8.900 -22.333 1.00 96.00 87 ILE A CA 1
ATOM 698 C C . ILE A 1 87 ? 6.128 -7.681 -22.767 1.00 96.00 87 ILE A C 1
ATOM 700 O O . ILE A 1 87 ? 6.288 -6.608 -22.205 1.00 96.00 87 ILE A O 1
ATOM 704 N N . SER A 1 88 ? 5.243 -7.865 -23.746 1.00 95.12 88 SER A N 1
ATOM 705 C CA . SER A 1 88 ? 4.426 -6.764 -24.261 1.00 95.12 88 SER A CA 1
ATOM 706 C C . SER A 1 88 ? 3.540 -6.120 -23.186 1.00 95.12 88 SER A C 1
ATOM 708 O O . SER A 1 88 ? 2.995 -6.812 -22.319 1.00 95.12 88 SER A O 1
ATOM 710 N N . SER A 1 89 ? 3.266 -4.825 -23.338 1.00 92.94 89 SER A N 1
ATOM 711 C CA . SER A 1 89 ? 2.237 -4.084 -22.595 1.00 92.94 89 SER A CA 1
ATOM 712 C C . SER A 1 89 ? 0.893 -4.827 -22.486 1.00 92.94 89 SER A C 1
ATOM 714 O O . SER A 1 89 ? 0.256 -4.830 -21.428 1.00 92.94 89 SER A O 1
ATOM 716 N N . ALA A 1 90 ? 0.474 -5.532 -23.546 1.00 94.50 90 ALA A N 1
ATOM 717 C CA . ALA A 1 90 ? -0.734 -6.352 -23.521 1.00 94.50 90 ALA A CA 1
ATOM 718 C C . ALA A 1 90 ? -0.608 -7.523 -22.532 1.00 94.50 90 ALA A C 1
ATOM 720 O O . ALA A 1 90 ? -1.494 -7.717 -21.703 1.00 94.50 90 ALA A O 1
ATOM 721 N N . THR A 1 91 ? 0.496 -8.272 -22.572 1.00 95.44 91 THR A N 1
ATOM 722 C CA . THR A 1 91 ? 0.779 -9.365 -21.627 1.00 95.44 91 THR A CA 1
ATOM 723 C C . THR A 1 91 ? 0.868 -8.852 -20.191 1.00 95.44 91 THR A C 1
ATOM 725 O O . THR A 1 91 ? 0.252 -9.433 -19.296 1.00 95.44 91 THR A O 1
ATOM 728 N N . PHE A 1 92 ? 1.555 -7.728 -19.979 1.00 92.81 92 PHE A N 1
ATOM 729 C CA . PHE A 1 92 ? 1.669 -7.075 -18.676 1.00 92.81 92 PHE A CA 1
ATOM 730 C C . PHE A 1 92 ? 0.289 -6.718 -18.101 1.00 92.81 92 PHE A C 1
ATOM 732 O O . PHE A 1 92 ? -0.065 -7.104 -16.984 1.00 92.81 92 PHE A O 1
ATOM 739 N N . THR A 1 93 ? -0.547 -6.070 -18.917 1.00 91.38 93 THR A N 1
ATOM 740 C CA . THR A 1 93 ? -1.926 -5.707 -18.562 1.00 91.38 93 THR A CA 1
ATOM 741 C C . THR A 1 93 ? -2.781 -6.945 -18.292 1.00 91.38 93 THR A C 1
ATOM 743 O O . THR A 1 93 ? -3.545 -6.972 -17.328 1.00 91.38 93 THR A O 1
ATOM 746 N N . GLN A 1 94 ? -2.650 -8.005 -19.097 1.00 92.94 94 GLN A N 1
ATOM 747 C CA . GLN A 1 94 ? -3.379 -9.257 -18.879 1.00 92.94 94 GLN A CA 1
ATOM 748 C C . GLN A 1 94 ? -2.989 -9.935 -17.563 1.00 92.94 94 GLN A C 1
ATOM 750 O O . GLN A 1 94 ? -3.872 -10.460 -16.882 1.00 92.94 94 GLN A O 1
ATOM 755 N N . SER A 1 95 ? -1.717 -9.878 -17.158 1.00 91.25 95 SER A N 1
ATOM 756 C CA . SER A 1 95 ? -1.286 -10.382 -15.849 1.00 91.25 95 SER A CA 1
ATOM 757 C C . SER A 1 95 ? -2.023 -9.673 -14.712 1.00 91.25 95 SER A C 1
ATOM 759 O O . SER A 1 95 ? -2.506 -10.317 -13.781 1.00 91.25 95 SER A O 1
ATOM 761 N N . TRP A 1 96 ? -2.187 -8.355 -14.808 1.00 88.62 96 TRP A N 1
ATOM 762 C CA . TRP A 1 96 ? -2.938 -7.578 -13.824 1.00 88.62 96 TRP A CA 1
ATOM 763 C C . TRP A 1 96 ? -4.445 -7.850 -13.836 1.00 88.62 96 TRP A C 1
ATOM 765 O O . TRP A 1 96 ? -5.085 -7.969 -12.789 1.00 88.62 96 TRP A O 1
ATOM 775 N N . LEU A 1 97 ? -5.037 -8.017 -15.020 1.00 87.12 97 LEU A N 1
ATOM 776 C CA . LEU A 1 97 ? -6.420 -8.483 -15.138 1.00 87.12 97 LEU A CA 1
ATOM 777 C C . LEU A 1 97 ? -6.595 -9.887 -14.532 1.00 87.12 97 LEU A C 1
ATOM 779 O O . LEU A 1 97 ? -7.663 -10.192 -13.996 1.00 87.12 97 LEU A O 1
ATOM 783 N N . GLY A 1 98 ? -5.545 -10.712 -14.560 1.00 86.56 98 GLY A N 1
ATOM 784 C CA . GLY A 1 98 ? -5.447 -11.976 -13.834 1.00 86.56 98 GLY A CA 1
ATOM 785 C C . GLY A 1 98 ? -5.621 -11.804 -12.325 1.00 86.56 98 GLY A C 1
ATOM 786 O O . GLY A 1 98 ? -6.455 -12.497 -11.741 1.00 86.56 98 GLY A O 1
ATOM 787 N N . VAL A 1 99 ? -4.940 -10.824 -11.717 1.00 85.56 99 VAL A N 1
ATOM 788 C CA . VAL A 1 99 ? -5.098 -10.476 -10.289 1.00 85.56 99 VAL A CA 1
ATOM 789 C C . VAL A 1 99 ? -6.557 -10.148 -9.977 1.00 85.56 99 VAL A C 1
ATOM 791 O O . VAL A 1 99 ? -7.150 -10.737 -9.076 1.00 85.56 99 VAL A O 1
ATOM 794 N N . ARG A 1 100 ? -7.187 -9.272 -10.774 1.00 85.38 100 ARG A N 1
ATOM 795 C CA . ARG A 1 100 ? -8.605 -8.900 -10.593 1.00 85.38 100 ARG A CA 1
ATOM 796 C C . ARG A 1 100 ? -9.542 -10.104 -10.684 1.00 85.38 100 ARG A C 1
ATOM 798 O O . ARG A 1 100 ? -10.503 -10.194 -9.924 1.00 85.38 100 ARG A O 1
ATOM 805 N N . ARG A 1 101 ? -9.286 -11.021 -11.622 1.00 88.06 101 ARG A N 1
ATOM 806 C CA . ARG A 1 101 ? -10.080 -12.245 -11.793 1.00 88.06 101 ARG A CA 1
ATOM 807 C C . ARG A 1 101 ? -9.925 -13.179 -10.597 1.00 88.06 101 ARG A C 1
ATOM 809 O O . ARG A 1 101 ? -10.929 -13.711 -10.138 1.00 88.06 101 ARG A O 1
ATOM 816 N N . CYS A 1 102 ? -8.700 -13.354 -10.109 1.00 89.31 102 CYS A N 1
ATOM 817 C CA . CYS A 1 102 ? -8.419 -14.141 -8.916 1.00 89.31 102 CYS A CA 1
ATOM 818 C C . CYS A 1 102 ? -9.139 -13.5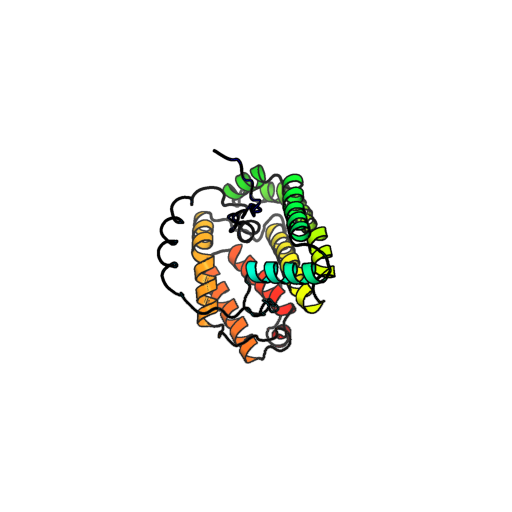51 -7.698 1.00 89.31 102 CYS A C 1
ATOM 820 O O . CYS A 1 102 ? -9.946 -14.246 -7.097 1.00 89.31 102 CYS A O 1
ATOM 822 N N . LEU A 1 103 ? -8.975 -12.250 -7.423 1.00 85.75 103 LEU A N 1
ATOM 823 C CA . LEU A 1 103 ? -9.631 -11.577 -6.294 1.00 85.75 103 LEU A CA 1
ATOM 824 C C . LEU A 1 103 ? -11.150 -11.759 -6.313 1.00 85.75 103 LEU A C 1
ATOM 826 O O . LEU A 1 103 ? -11.739 -12.089 -5.294 1.00 85.75 103 LEU A O 1
ATOM 830 N N . ARG A 1 104 ? -11.784 -11.604 -7.480 1.00 85.69 104 ARG A N 1
ATOM 831 C CA . ARG A 1 104 ? -13.232 -11.809 -7.634 1.00 85.69 104 ARG A CA 1
ATOM 832 C C . ARG A 1 104 ? -13.673 -13.248 -7.341 1.00 85.69 104 ARG A C 1
ATOM 834 O O . ARG A 1 104 ? -14.801 -13.454 -6.921 1.00 85.69 104 ARG A O 1
ATOM 841 N N . ASN A 1 105 ? -12.828 -14.233 -7.631 1.00 89.44 105 ASN A N 1
ATOM 842 C CA . ASN A 1 105 ? -13.144 -15.639 -7.393 1.00 89.44 105 ASN A CA 1
ATOM 843 C C . ASN A 1 105 ? -12.835 -16.064 -5.946 1.00 89.44 105 ASN A C 1
ATOM 845 O O . ASN A 1 105 ? -13.441 -17.011 -5.459 1.00 89.44 105 ASN A O 1
ATOM 849 N N . THR A 1 106 ? -11.895 -15.383 -5.287 1.00 87.81 106 THR A N 1
ATOM 850 C CA . THR A 1 106 ? -11.476 -15.662 -3.906 1.00 87.81 106 THR A CA 1
ATOM 851 C C . THR A 1 106 ? -12.335 -14.927 -2.878 1.00 87.81 106 THR A C 1
ATOM 853 O O . THR A 1 106 ? -12.610 -15.460 -1.807 1.00 87.81 106 THR A O 1
ATOM 856 N N . LEU A 1 107 ? -12.763 -13.701 -3.186 1.00 86.25 107 LEU A N 1
ATOM 857 C CA . LEU A 1 107 ? -13.490 -12.832 -2.267 1.00 86.25 107 LEU A CA 1
ATOM 858 C C . LEU A 1 107 ? -14.966 -12.741 -2.652 1.00 86.25 107 LEU A C 1
ATOM 860 O O . LEU A 1 107 ? -15.305 -12.424 -3.793 1.00 86.25 107 LEU A O 1
ATOM 864 N N . ASP A 1 108 ? -15.848 -12.896 -1.667 1.00 85.50 108 ASP A N 1
ATOM 865 C CA . ASP A 1 108 ? -17.239 -12.461 -1.789 1.00 85.50 108 ASP A CA 1
ATOM 866 C C . ASP A 1 108 ? -17.298 -10.935 -1.622 1.00 85.50 108 ASP A C 1
ATOM 868 O O . ASP A 1 108 ? -17.565 -10.413 -0.543 1.00 85.50 108 ASP A O 1
ATOM 872 N N . VAL A 1 109 ? -16.963 -10.206 -2.691 1.00 78.31 109 VAL A N 1
ATOM 873 C CA . VAL A 1 109 ? -16.830 -8.737 -2.668 1.00 78.31 109 VAL A CA 1
ATOM 874 C C . VAL A 1 109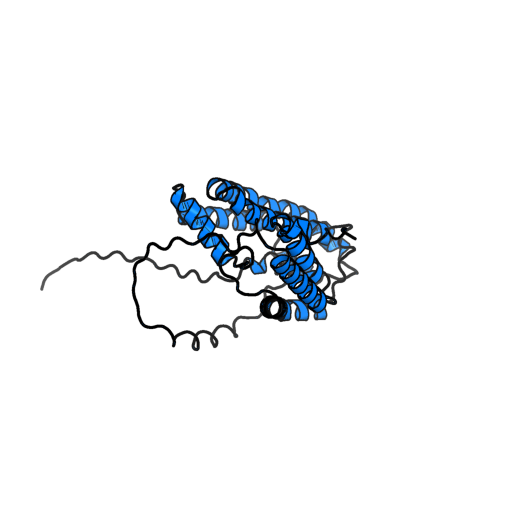 ? -18.148 -8.046 -2.308 1.00 78.31 109 VAL A C 1
ATOM 876 O O . VAL A 1 109 ? -18.129 -6.990 -1.680 1.00 78.31 109 VAL A O 1
ATOM 879 N N . VAL A 1 110 ? -19.289 -8.634 -2.685 1.00 81.38 110 VAL A N 1
ATOM 880 C CA . VAL A 1 110 ? -20.611 -8.081 -2.358 1.00 81.38 110 VAL A CA 1
ATOM 881 C C . VAL A 1 110 ? -20.828 -8.158 -0.856 1.00 81.38 110 VAL A C 1
ATOM 883 O O . VAL A 1 110 ? -21.044 -7.129 -0.216 1.00 81.38 110 VAL A O 1
ATOM 886 N N . ARG A 1 111 ? -20.676 -9.354 -0.281 1.00 84.88 111 ARG A N 1
ATOM 887 C CA . ARG A 1 111 ? -20.851 -9.556 1.154 1.00 84.88 111 ARG A CA 1
ATOM 888 C C . ARG A 1 111 ? -19.807 -8.817 1.976 1.00 84.88 111 ARG A C 1
ATOM 890 O O . ARG A 1 111 ? -20.143 -8.263 3.011 1.00 84.88 111 ARG A O 1
ATOM 897 N N . LEU A 1 112 ? -18.557 -8.782 1.522 1.00 81.06 112 LEU A N 1
ATOM 898 C CA . LEU A 1 112 ? -17.486 -8.017 2.158 1.00 81.06 112 LEU A CA 1
ATOM 899 C C . LEU A 1 112 ? -17.836 -6.524 2.213 1.00 81.06 112 LEU A C 1
ATOM 901 O O . LEU A 1 112 ? -17.674 -5.900 3.258 1.00 81.06 112 LEU A O 1
ATOM 905 N N . ASN A 1 113 ? -18.372 -5.964 1.124 1.00 76.31 113 ASN A N 1
ATOM 906 C CA . ASN A 1 113 ? -18.808 -4.571 1.096 1.00 76.31 113 ASN A CA 1
ATOM 907 C C . ASN A 1 113 ? -19.994 -4.325 2.037 1.00 76.31 113 ASN A C 1
ATOM 909 O O . ASN A 1 113 ? -19.949 -3.397 2.840 1.00 76.31 113 ASN A O 1
ATOM 913 N N . GLU A 1 114 ? -21.031 -5.161 1.981 1.00 82.31 114 GLU A N 1
ATOM 914 C CA . GLU A 1 114 ? -22.193 -5.052 2.874 1.00 82.31 114 GLU A CA 1
ATOM 915 C C . GLU A 1 114 ? -21.798 -5.168 4.350 1.00 82.31 114 GLU A C 1
ATOM 917 O O . GLU A 1 114 ? -22.221 -4.353 5.169 1.00 82.31 114 GLU A O 1
ATOM 922 N N . ASP A 1 115 ? -20.947 -6.140 4.678 1.00 83.44 115 ASP A N 1
ATOM 923 C CA . ASP A 1 115 ? -20.452 -6.379 6.028 1.00 83.44 115 ASP A CA 1
ATOM 924 C C . ASP A 1 115 ? -19.567 -5.227 6.525 1.00 83.44 115 ASP A C 1
ATOM 926 O O . ASP A 1 115 ? -19.683 -4.816 7.675 1.00 83.44 115 ASP A O 1
ATOM 930 N N . SER A 1 116 ? -18.748 -4.624 5.664 1.00 78.62 116 SER A N 1
ATOM 931 C CA . SER A 1 116 ? -17.943 -3.460 6.051 1.00 78.62 116 SER A CA 1
ATOM 932 C C . SER A 1 116 ? -18.787 -2.237 6.423 1.00 78.62 116 SER A C 1
ATOM 934 O O . SER A 1 116 ? -18.430 -1.487 7.326 1.00 78.62 116 SER A O 1
ATOM 936 N N . MET A 1 117 ? -19.929 -2.038 5.752 1.00 75.75 117 MET A N 1
ATOM 937 C CA . MET A 1 117 ? -20.802 -0.881 5.967 1.00 75.75 117 MET A CA 1
ATOM 938 C C . MET A 1 117 ? -21.591 -0.966 7.276 1.00 75.75 117 MET A C 1
ATOM 940 O O . MET A 1 117 ? -22.139 0.043 7.730 1.00 75.75 117 MET A O 1
ATOM 944 N N . ARG A 1 118 ? -21.689 -2.173 7.837 1.00 81.31 118 ARG A N 1
ATOM 945 C CA . ARG A 1 118 ? -22.394 -2.482 9.084 1.00 81.31 118 ARG A CA 1
ATOM 946 C C . ARG A 1 118 ? -21.446 -2.884 10.210 1.00 81.31 118 ARG A C 1
ATOM 948 O O . ARG A 1 118 ? -21.940 -3.244 11.270 1.00 81.31 118 ARG A O 1
ATOM 955 N N . LEU A 1 119 ? -20.134 -2.863 9.973 1.00 79.00 119 LEU A N 1
ATOM 956 C CA . LEU A 1 119 ? -19.134 -3.216 10.969 1.00 79.00 119 LEU A CA 1
ATOM 957 C C . LEU A 1 119 ? -19.289 -2.307 12.192 1.00 79.00 119 LEU A C 1
ATOM 959 O O . LEU A 1 119 ? -19.319 -1.091 12.056 1.00 79.00 119 LEU A O 1
ATOM 963 N N . ASP A 1 120 ? -19.394 -2.888 13.377 1.00 78.44 120 ASP A N 1
ATOM 964 C CA . ASP A 1 120 ? -19.401 -2.181 14.655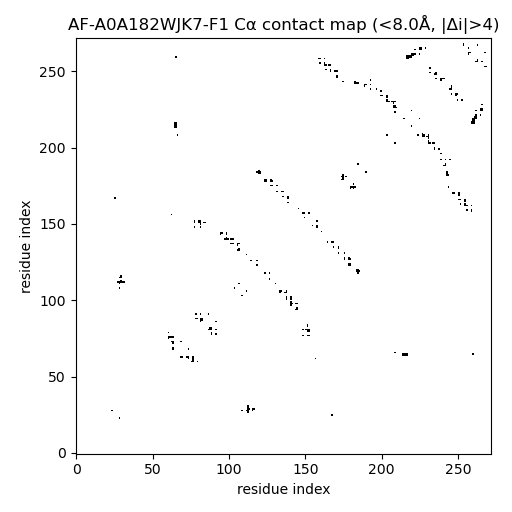 1.00 78.44 120 ASP A CA 1
ATOM 965 C C . ASP A 1 120 ? -18.855 -3.090 15.765 1.00 78.44 120 ASP A C 1
ATOM 967 O O . ASP A 1 120 ? -18.652 -4.285 15.557 1.00 78.44 120 ASP A O 1
ATOM 971 N N . LEU A 1 121 ? -18.644 -2.541 16.965 1.00 79.50 121 LEU A N 1
ATOM 972 C CA . LEU A 1 121 ? -18.102 -3.301 18.099 1.00 79.50 121 LEU A CA 1
ATOM 973 C C . LEU A 1 121 ? -18.929 -4.547 18.470 1.00 79.50 121 LEU A C 1
ATOM 975 O O . LEU A 1 121 ? -18.383 -5.491 19.031 1.00 79.50 121 LEU A O 1
ATOM 979 N N . GLY A 1 122 ? -20.234 -4.563 18.187 1.00 84.44 122 GLY A N 1
ATOM 980 C CA . GLY A 1 122 ? -21.127 -5.670 18.528 1.00 84.44 122 GLY A CA 1
ATOM 981 C C . GLY A 1 122 ? -21.099 -6.824 17.526 1.00 84.44 122 GLY A C 1
ATOM 982 O O . GLY A 1 122 ? -21.482 -7.936 17.884 1.00 84.44 122 GLY A O 1
ATOM 983 N N . ASN A 1 123 ? -20.661 -6.586 16.288 1.00 86.44 123 ASN A N 1
ATOM 984 C CA . ASN A 1 123 ? -20.665 -7.588 15.216 1.00 86.44 123 ASN A CA 1
ATOM 985 C C . ASN A 1 123 ? -19.302 -7.807 14.539 1.00 86.44 123 ASN A C 1
ATOM 987 O O . ASN A 1 123 ? -19.179 -8.658 13.654 1.00 86.44 123 ASN A O 1
ATOM 991 N N . GLN A 1 124 ? -18.276 -7.070 14.959 1.00 83.62 124 GLN A N 1
ATOM 992 C CA . GLN A 1 124 ? -16.953 -7.096 14.357 1.00 83.62 124 GLN A CA 1
ATOM 993 C C . GLN A 1 124 ? -16.326 -8.488 14.347 1.00 83.62 124 GLN A C 1
ATOM 995 O O . GLN A 1 124 ? -15.801 -8.904 13.317 1.00 83.62 124 GLN A O 1
ATOM 1000 N N . GLU A 1 125 ? -16.403 -9.222 15.458 1.00 87.81 125 GLU A N 1
ATOM 1001 C CA . GLU A 1 125 ? -15.814 -10.558 15.536 1.00 87.81 125 GLU A CA 1
ATOM 1002 C C . GLU A 1 125 ? -16.444 -11.516 14.515 1.00 87.81 125 GLU A C 1
ATOM 1004 O O . GLU A 1 125 ? -15.744 -12.213 13.776 1.00 87.81 125 GLU A O 1
ATOM 1009 N N . GLU A 1 126 ? -17.773 -11.508 14.418 1.00 90.75 126 GLU A N 1
ATOM 1010 C CA . GLU A 1 126 ? -18.525 -12.329 13.467 1.00 90.75 126 GLU A CA 1
ATOM 1011 C C . GLU A 1 126 ? -18.178 -11.973 12.011 1.00 90.75 126 GLU A C 1
ATOM 1013 O O . GLU A 1 126 ? -18.048 -12.849 11.152 1.00 90.75 126 GLU A O 1
ATOM 1018 N N . ILE A 1 127 ? -18.032 -10.679 11.721 1.00 87.94 127 ILE A N 1
ATOM 1019 C CA . ILE A 1 127 ? -17.721 -10.189 10.379 1.00 87.94 127 ILE A CA 1
ATOM 1020 C C . ILE A 1 127 ? -16.270 -10.507 10.002 1.00 87.94 127 ILE A C 1
ATOM 1022 O O . ILE A 1 127 ? -16.022 -11.048 8.924 1.00 87.94 127 ILE A O 1
ATOM 1026 N N . LEU A 1 128 ? -15.303 -10.215 10.868 1.00 87.06 128 LEU A N 1
ATOM 1027 C CA . LEU A 1 128 ? -13.887 -10.403 10.558 1.00 87.06 128 LEU A CA 1
ATOM 1028 C C . LEU A 1 128 ? -13.495 -11.877 10.525 1.00 87.06 128 LEU A C 1
ATOM 1030 O O . LEU A 1 128 ? -12.799 -12.279 9.597 1.00 87.06 128 LEU A O 1
ATOM 1034 N N . SER A 1 129 ? -14.011 -12.710 11.433 1.00 90.06 129 SER A N 1
ATOM 1035 C CA . SER A 1 129 ? -13.760 -14.162 11.404 1.00 90.06 129 SER A CA 1
ATOM 1036 C C . SER A 1 129 ? -14.192 -14.813 10.084 1.00 90.06 129 SER A C 1
ATOM 1038 O O . SER A 1 129 ? -13.559 -15.757 9.609 1.00 90.06 129 SER A O 1
ATOM 1040 N N . ARG A 1 130 ? -15.233 -14.274 9.442 1.00 91.00 130 ARG A N 1
ATOM 1041 C CA . ARG A 1 130 ? -15.711 -14.715 8.128 1.00 91.00 130 ARG A CA 1
ATOM 1042 C C . ARG A 1 130 ? -14.809 -14.277 6.976 1.00 91.00 130 ARG A C 1
ATOM 1044 O O . ARG A 1 130 ? -14.627 -15.042 6.030 1.00 91.00 130 ARG A O 1
ATOM 1051 N N . HIS A 1 131 ? -14.304 -13.045 7.011 1.00 87.56 131 HIS A N 1
ATOM 1052 C CA . HIS A 1 131 ? -13.616 -12.439 5.864 1.00 87.56 131 HIS A CA 1
ATOM 1053 C C . HIS A 1 131 ? -12.100 -12.579 5.913 1.00 87.56 131 HIS A C 1
ATOM 1055 O O . HIS A 1 131 ? -11.486 -12.796 4.871 1.00 87.56 131 HIS A O 1
ATOM 1061 N N . CYS A 1 132 ? -11.495 -12.503 7.095 1.00 88.38 132 CYS A N 1
ATOM 1062 C CA . CYS A 1 132 ? -10.046 -12.504 7.272 1.00 88.38 132 CYS A CA 1
ATOM 1063 C C . CYS A 1 132 ? -9.329 -13.679 6.588 1.00 88.38 132 CYS A C 1
ATOM 1065 O O . CYS A 1 132 ? -8.389 -13.411 5.839 1.00 88.38 132 CYS A O 1
ATOM 1067 N N . PRO A 1 133 ? -9.776 -14.947 6.714 1.00 91.56 133 PRO A N 1
ATOM 1068 C CA . PRO A 1 133 ? -9.129 -16.057 6.011 1.00 91.56 133 PRO A CA 1
ATOM 1069 C C . PRO A 1 133 ? -9.067 -15.846 4.490 1.00 91.56 133 PRO A C 1
ATOM 1071 O O . PRO A 1 133 ? -8.018 -16.019 3.871 1.00 91.56 133 PRO A O 1
ATOM 1074 N N . ASN A 1 134 ? -10.171 -15.392 3.890 1.00 88.44 134 ASN A N 1
ATOM 1075 C CA . ASN A 1 134 ? -10.247 -15.158 2.448 1.00 88.44 134 ASN A CA 1
ATOM 1076 C C . ASN A 1 134 ? -9.470 -13.909 2.018 1.00 88.44 134 ASN A C 1
ATOM 1078 O O . ASN A 1 134 ? -8.938 -13.886 0.912 1.00 88.44 134 ASN A O 1
ATOM 1082 N N . LEU A 1 135 ? -9.368 -12.885 2.872 1.00 87.69 135 LEU A N 1
ATOM 1083 C CA . LEU A 1 135 ? -8.545 -11.703 2.609 1.00 87.69 135 LEU A CA 1
ATOM 1084 C C . LEU A 1 135 ? -7.060 -12.073 2.495 1.00 87.69 135 LEU A C 1
ATOM 1086 O O . LEU A 1 135 ? -6.409 -11.648 1.539 1.00 87.69 135 LEU A O 1
ATOM 1090 N N . PHE A 1 136 ? -6.545 -12.924 3.391 1.00 89.25 136 PHE A N 1
ATOM 1091 C CA . PHE A 1 136 ? -5.172 -13.437 3.298 1.00 89.25 136 PHE A CA 1
ATOM 1092 C C . PHE A 1 136 ? -4.950 -14.291 2.041 1.00 89.25 136 PHE A C 1
ATOM 1094 O O . PHE A 1 136 ? -3.929 -14.144 1.368 1.00 89.25 136 PHE A O 1
ATOM 1101 N N . GLU A 1 137 ? -5.912 -15.137 1.660 1.00 91.69 137 GLU A N 1
ATOM 1102 C CA . GLU A 1 137 ? -5.848 -15.849 0.374 1.00 91.69 137 GLU A CA 1
ATOM 1103 C C . GLU A 1 137 ? -5.906 -14.888 -0.824 1.00 91.69 137 GLU A C 1
ATOM 1105 O O . GLU A 1 137 ? -5.217 -15.089 -1.825 1.00 91.69 137 GLU A O 1
ATOM 1110 N N . GLY A 1 138 ? -6.668 -13.798 -0.714 1.00 88.00 138 GLY A N 1
ATOM 1111 C CA . GLY A 1 138 ? -6.771 -12.751 -1.725 1.00 88.00 138 GLY A CA 1
ATOM 1112 C C . GLY A 1 138 ? -5.434 -12.069 -2.020 1.00 88.00 138 GLY A C 1
ATOM 1113 O O . GLY A 1 138 ? -5.144 -11.785 -3.180 1.00 88.00 138 GLY A O 1
ATOM 1114 N N . VAL A 1 139 ? -4.571 -11.874 -1.018 1.00 86.62 139 VAL A N 1
ATOM 1115 C CA . VAL A 1 139 ? -3.217 -11.319 -1.222 1.00 86.62 139 VAL A CA 1
ATOM 1116 C C . VAL A 1 139 ? -2.387 -12.196 -2.165 1.00 86.62 139 VAL A C 1
ATOM 1118 O O . VAL A 1 139 ? -1.665 -11.684 -3.019 1.00 86.62 139 VAL A O 1
ATOM 1121 N N . LYS A 1 140 ? -2.561 -13.521 -2.133 1.00 91.31 140 LYS A N 1
ATOM 1122 C CA . LYS A 1 140 ? -1.831 -14.435 -3.028 1.00 91.31 140 LYS A CA 1
ATOM 1123 C C . LYS A 1 140 ? -2.210 -14.265 -4.501 1.00 91.31 140 LYS A C 1
ATOM 1125 O O . LYS A 1 140 ? -1.447 -14.679 -5.373 1.00 91.31 140 LYS A O 1
ATOM 1130 N N . CYS A 1 141 ? -3.335 -13.612 -4.808 1.00 88.06 141 CYS A N 1
ATOM 1131 C CA . CYS A 1 141 ? -3.712 -13.277 -6.182 1.00 88.06 141 CYS A CA 1
ATOM 1132 C C . CYS A 1 141 ? -2.705 -12.358 -6.880 1.00 88.06 141 CYS A C 1
ATOM 1134 O O . CYS A 1 141 ? -2.687 -12.313 -8.110 1.00 88.06 141 CYS A O 1
ATOM 1136 N N . PHE A 1 142 ? -1.874 -11.636 -6.124 1.00 90.69 142 PHE A N 1
ATOM 1137 C CA . PHE A 1 142 ? -0.833 -10.771 -6.666 1.00 90.69 142 PHE A CA 1
ATOM 1138 C C . PHE A 1 142 ? 0.436 -11.536 -7.063 1.00 90.69 142 PHE A C 1
ATOM 1140 O O . PHE A 1 142 ? 1.178 -11.038 -7.907 1.00 90.69 142 PHE A O 1
ATOM 1147 N N . ASN A 1 143 ? 0.666 -12.747 -6.534 1.00 94.81 143 ASN A N 1
ATOM 1148 C CA . ASN A 1 143 ? 1.918 -13.492 -6.722 1.00 94.81 143 ASN A CA 1
ATOM 1149 C C . ASN A 1 143 ? 2.324 -13.658 -8.198 1.00 94.81 143 ASN A C 1
ATOM 1151 O O . ASN A 1 143 ? 3.455 -13.306 -8.520 1.00 94.81 143 ASN A O 1
ATOM 1155 N N . PRO A 1 144 ? 1.443 -14.072 -9.136 1.00 95.25 144 PRO A N 1
ATOM 1156 C CA . PRO A 1 144 ? 1.850 -14.226 -10.535 1.00 95.25 144 PRO A CA 1
ATOM 1157 C C . PRO A 1 144 ? 2.283 -12.908 -11.194 1.00 95.25 144 PRO A C 1
ATOM 1159 O O . PRO A 1 144 ? 3.210 -12.884 -12.001 1.00 95.25 144 PRO A O 1
ATOM 1162 N N . PHE A 1 145 ? 1.623 -11.799 -10.843 1.00 93.69 145 PHE A N 1
ATOM 1163 C CA . PHE A 1 145 ? 2.008 -10.472 -11.323 1.00 93.69 145 PHE A CA 1
ATOM 1164 C C . PHE A 1 145 ? 3.342 -10.033 -10.712 1.00 93.69 145 PHE A C 1
ATOM 1166 O O . PHE A 1 145 ? 4.201 -9.519 -11.424 1.00 93.69 145 PHE A O 1
ATOM 1173 N N . MET A 1 146 ? 3.539 -10.285 -9.417 1.00 94.62 146 MET A N 1
ATOM 1174 C CA . MET A 1 146 ? 4.792 -10.006 -8.717 1.00 94.62 146 MET A CA 1
ATOM 1175 C C . MET A 1 146 ? 5.965 -10.793 -9.310 1.00 94.62 146 MET A C 1
ATOM 1177 O O . MET A 1 146 ? 7.011 -10.206 -9.575 1.00 94.62 146 MET A O 1
ATOM 1181 N N . ASP A 1 147 ? 5.780 -12.082 -9.601 1.00 96.81 147 ASP A N 1
ATOM 1182 C CA . ASP A 1 147 ? 6.794 -12.930 -10.234 1.00 96.81 147 ASP A CA 1
ATOM 1183 C C . ASP A 1 147 ? 7.174 -12.423 -11.631 1.00 96.81 147 ASP A C 1
ATOM 1185 O O . ASP A 1 147 ? 8.356 -12.389 -11.981 1.00 96.81 147 ASP A O 1
ATOM 1189 N N . MET A 1 148 ? 6.192 -11.961 -12.413 1.00 96.31 148 MET A N 1
ATOM 1190 C CA . MET A 1 148 ? 6.448 -11.322 -13.705 1.00 96.31 148 MET A CA 1
ATOM 1191 C C . MET A 1 148 ? 7.264 -10.035 -13.532 1.00 96.31 148 MET A C 1
ATOM 1193 O O . MET A 1 148 ? 8.309 -9.892 -14.163 1.00 96.31 148 MET A O 1
ATOM 1197 N N . VAL A 1 149 ? 6.832 -9.118 -12.656 1.00 95.06 149 VAL A N 1
ATOM 1198 C CA . VAL A 1 149 ? 7.535 -7.848 -12.402 1.00 95.06 149 VAL A CA 1
ATOM 1199 C C . VAL A 1 149 ? 8.968 -8.100 -11.933 1.00 95.06 149 VAL A C 1
ATOM 1201 O O . VAL A 1 149 ? 9.885 -7.438 -12.416 1.00 95.06 149 VAL A O 1
ATOM 1204 N N . LYS A 1 150 ? 9.188 -9.096 -11.067 1.00 96.62 150 LYS A N 1
ATOM 1205 C CA . LYS A 1 150 ? 10.516 -9.511 -10.592 1.00 96.62 150 LYS A CA 1
ATOM 1206 C C . LYS A 1 150 ? 11.464 -9.898 -11.727 1.00 96.62 150 LYS A C 1
ATOM 1208 O O . LYS A 1 150 ? 12.663 -9.660 -11.623 1.00 96.62 150 LYS A O 1
ATOM 1213 N N . GLY A 1 151 ? 10.944 -10.502 -12.797 1.00 95.88 151 GLY A N 1
ATOM 1214 C CA . GLY A 1 151 ? 11.717 -10.835 -13.996 1.00 95.88 151 GLY A CA 1
ATOM 1215 C C . GLY A 1 151 ? 12.025 -9.632 -14.895 1.00 95.88 151 GLY A C 1
ATOM 1216 O O . GLY A 1 151 ? 12.933 -9.705 -15.725 1.00 95.88 151 GLY A O 1
ATOM 1217 N N . CYS A 1 152 ? 11.290 -8.530 -14.735 1.00 95.75 152 CYS A N 1
ATOM 1218 C CA . CYS A 1 152 ? 11.414 -7.335 -15.561 1.00 95.75 152 CYS A CA 1
ATOM 1219 C C . CYS A 1 152 ? 12.336 -6.275 -14.958 1.00 95.75 152 CYS A C 1
ATOM 1221 O O . CYS A 1 152 ? 13.198 -5.738 -15.652 1.00 95.75 152 CYS A O 1
ATOM 1223 N N . VAL A 1 153 ? 12.135 -5.952 -13.679 1.00 92.75 153 VAL A N 1
ATOM 1224 C CA . VAL A 1 153 ? 12.826 -4.847 -13.003 1.00 92.75 153 VAL A CA 1
ATOM 1225 C C . VAL A 1 153 ? 14.093 -5.332 -12.297 1.00 92.75 153 VAL A C 1
ATOM 1227 O O . VAL A 1 153 ? 14.251 -6.515 -12.001 1.00 92.75 153 VAL A O 1
ATOM 1230 N N . ASN A 1 154 ? 15.018 -4.416 -12.007 1.00 91.25 154 ASN A N 1
ATOM 1231 C CA . ASN A 1 154 ? 16.194 -4.756 -11.205 1.00 91.25 154 ASN A CA 1
ATOM 1232 C C . ASN A 1 154 ? 15.808 -5.061 -9.739 1.00 91.25 154 ASN A C 1
ATOM 1234 O O . ASN A 1 154 ? 14.726 -4.698 -9.274 1.00 91.25 154 ASN A O 1
ATOM 1238 N N . ALA A 1 155 ? 16.707 -5.732 -9.010 1.00 90.44 155 ALA A N 1
ATOM 1239 C CA . ALA A 1 155 ? 16.443 -6.177 -7.639 1.00 90.44 155 ALA A CA 1
ATOM 1240 C C . ALA A 1 155 ? 16.080 -5.019 -6.702 1.00 90.44 155 ALA A C 1
ATOM 1242 O O . ALA A 1 155 ? 15.141 -5.142 -5.924 1.00 90.44 155 ALA A O 1
ATOM 1243 N N . GLU A 1 156 ? 16.778 -3.889 -6.827 1.00 86.12 156 GLU A N 1
ATOM 1244 C CA . GLU A 1 156 ? 16.506 -2.695 -6.038 1.00 86.12 156 GLU A CA 1
ATOM 1245 C C . GLU A 1 156 ? 15.067 -2.213 -6.274 1.00 86.12 156 GLU A C 1
ATOM 1247 O O . GLU A 1 156 ? 14.293 -2.122 -5.324 1.00 86.12 156 GLU A O 1
ATOM 1252 N N . SER A 1 157 ? 14.662 -1.949 -7.518 1.00 86.44 157 SER A N 1
ATOM 1253 C CA . SER A 1 157 ? 13.301 -1.527 -7.880 1.00 86.44 157 SER A CA 1
ATOM 1254 C C . SER A 1 157 ? 12.231 -2.529 -7.453 1.00 86.44 157 SER A C 1
ATOM 1256 O O . SER A 1 157 ? 11.147 -2.119 -7.041 1.00 86.44 157 SER A O 1
ATOM 1258 N N . TYR A 1 158 ? 12.527 -3.831 -7.497 1.00 91.19 158 TYR A N 1
ATOM 1259 C CA . TYR A 1 158 ? 11.597 -4.865 -7.045 1.00 91.19 158 TYR A CA 1
ATOM 1260 C C . TYR A 1 158 ? 11.257 -4.753 -5.550 1.00 91.19 158 TYR A C 1
ATOM 1262 O O . TYR A 1 158 ? 10.131 -5.057 -5.155 1.00 91.19 158 TYR A O 1
ATOM 1270 N N . GLU A 1 159 ? 12.171 -4.248 -4.716 1.00 90.00 159 GLU A N 1
ATOM 1271 C CA . GLU A 1 159 ? 11.908 -4.041 -3.285 1.00 90.00 159 GLU A CA 1
ATOM 1272 C C . GLU A 1 159 ? 10.739 -3.079 -3.026 1.00 90.00 159 GLU A C 1
ATOM 1274 O O . GLU A 1 159 ? 10.051 -3.235 -2.022 1.00 90.00 159 GLU A O 1
ATOM 1279 N N . ILE A 1 160 ? 10.460 -2.123 -3.926 1.00 86.06 160 ILE A N 1
ATOM 1280 C CA . ILE A 1 160 ? 9.293 -1.230 -3.802 1.00 86.06 160 ILE A CA 1
ATOM 1281 C C . ILE A 1 160 ? 7.997 -2.032 -3.945 1.00 86.06 160 ILE A C 1
ATOM 1283 O O . ILE A 1 160 ? 7.082 -1.896 -3.134 1.00 86.06 160 ILE A O 1
ATOM 1287 N N . PHE A 1 161 ? 7.924 -2.904 -4.954 1.00 87.56 161 PHE A N 1
ATOM 1288 C CA . PHE A 1 161 ? 6.766 -3.775 -5.161 1.00 87.56 161 PHE A CA 1
ATOM 1289 C C . PHE A 1 161 ? 6.586 -4.735 -3.986 1.00 87.56 161 PHE A C 1
ATOM 1291 O O . PHE A 1 161 ? 5.466 -4.947 -3.525 1.00 87.56 161 PHE A O 1
ATOM 1298 N N . GLN A 1 162 ? 7.688 -5.282 -3.471 1.00 90.19 162 GLN A N 1
ATOM 1299 C CA . GLN A 1 162 ? 7.654 -6.156 -2.307 1.00 90.19 162 GLN A CA 1
ATOM 1300 C C . GLN A 1 162 ? 7.197 -5.413 -1.046 1.00 90.19 162 GLN A C 1
ATOM 1302 O O . GLN A 1 162 ? 6.370 -5.943 -0.313 1.00 90.19 162 GLN A O 1
ATOM 1307 N N . ALA A 1 163 ? 7.665 -4.185 -0.815 1.00 85.00 163 ALA A N 1
ATOM 1308 C CA . ALA A 1 163 ? 7.223 -3.363 0.309 1.00 85.00 163 ALA A CA 1
ATOM 1309 C C . ALA A 1 163 ? 5.722 -3.045 0.232 1.00 85.00 163 ALA A C 1
ATOM 1311 O O . ALA A 1 163 ? 5.030 -3.141 1.240 1.00 85.00 163 ALA A O 1
ATOM 1312 N N . LEU A 1 164 ? 5.193 -2.737 -0.959 1.00 83.25 164 LEU A N 1
ATOM 1313 C CA . LEU A 1 164 ? 3.752 -2.531 -1.159 1.00 83.25 164 LEU A CA 1
ATOM 1314 C C . LEU A 1 164 ? 2.944 -3.809 -0.912 1.00 83.25 164 LEU A C 1
ATOM 1316 O O . LEU A 1 164 ? 1.890 -3.765 -0.285 1.00 83.25 164 LEU A O 1
ATOM 1320 N N . HIS A 1 165 ? 3.439 -4.952 -1.386 1.00 84.25 165 HIS A N 1
ATOM 1321 C CA . HIS A 1 165 ? 2.805 -6.244 -1.144 1.00 84.25 165 HIS A CA 1
ATOM 1322 C C . HIS A 1 165 ? 2.795 -6.605 0.351 1.00 84.25 165 HIS A C 1
ATOM 1324 O O . HIS A 1 165 ? 1.764 -7.009 0.885 1.00 84.25 165 HIS A O 1
ATOM 1330 N N . ASN A 1 166 ? 3.918 -6.403 1.043 1.00 85.62 166 ASN A N 1
ATOM 1331 C CA . ASN A 1 166 ? 4.036 -6.636 2.482 1.00 85.62 166 ASN A CA 1
ATOM 1332 C C . ASN A 1 166 ? 3.158 -5.678 3.289 1.00 85.62 166 ASN A C 1
ATOM 1334 O O . ASN A 1 166 ? 2.543 -6.099 4.259 1.00 85.62 166 ASN A O 1
ATOM 1338 N N . TRP A 1 167 ? 3.025 -4.425 2.855 1.00 83.31 167 TRP A N 1
ATOM 1339 C CA . TRP A 1 167 ? 2.126 -3.466 3.489 1.00 83.31 167 TRP A CA 1
ATOM 1340 C C . TRP A 1 167 ? 0.664 -3.938 3.480 1.00 83.31 167 TRP A C 1
ATOM 1342 O O . TRP A 1 167 ? -0.016 -3.807 4.496 1.00 83.31 167 TRP A O 1
ATOM 1352 N N . PHE A 1 168 ? 0.183 -4.552 2.389 1.00 81.12 168 PHE A N 1
ATOM 1353 C CA . PHE A 1 168 ? -1.150 -5.171 2.386 1.00 81.12 168 PHE A CA 1
ATOM 1354 C C . PHE A 1 168 ? -1.259 -6.299 3.413 1.00 81.12 168 PHE A C 1
ATOM 1356 O O . PHE A 1 168 ? -2.263 -6.382 4.115 1.00 81.12 168 PHE A O 1
ATOM 1363 N N . HIS A 1 169 ? -0.232 -7.143 3.519 1.00 86.06 169 HIS A N 1
ATOM 1364 C CA . HIS A 1 169 ? -0.203 -8.221 4.504 1.00 86.06 169 HIS A CA 1
ATOM 1365 C C . HIS A 1 169 ? -0.223 -7.684 5.940 1.00 86.06 169 HIS A C 1
ATOM 1367 O O . HIS A 1 169 ? -1.042 -8.121 6.739 1.00 86.06 169 HIS A O 1
ATOM 1373 N N . ASP A 1 170 ? 0.608 -6.688 6.247 1.00 85.12 170 ASP A N 1
ATOM 1374 C CA . ASP A 1 170 ? 0.673 -6.052 7.566 1.00 85.12 170 ASP A CA 1
ATOM 1375 C C . ASP A 1 170 ? -0.651 -5.366 7.944 1.00 85.12 170 ASP A C 1
ATOM 1377 O O . ASP A 1 170 ? -1.065 -5.410 9.102 1.00 85.12 170 ASP A O 1
ATOM 1381 N N . ILE A 1 171 ? -1.348 -4.747 6.979 1.00 83.81 171 ILE A N 1
ATOM 1382 C CA . ILE A 1 171 ? -2.700 -4.216 7.209 1.00 83.81 171 ILE A CA 1
ATOM 1383 C C . ILE A 1 171 ? -3.656 -5.346 7.588 1.00 83.81 171 ILE A C 1
ATOM 1385 O O . ILE A 1 171 ? -4.447 -5.178 8.512 1.00 83.81 171 ILE A O 1
ATOM 1389 N N . LEU A 1 172 ? -3.613 -6.481 6.886 1.00 86.44 172 LEU A N 1
ATOM 1390 C CA . LEU A 1 172 ? -4.483 -7.610 7.205 1.00 86.44 172 LEU A CA 1
ATOM 1391 C C . LEU A 1 172 ? -4.153 -8.215 8.565 1.00 86.44 172 LEU A C 1
ATOM 1393 O O . LEU A 1 172 ? -5.082 -8.502 9.307 1.00 86.44 172 LEU A O 1
ATOM 1397 N N . GLU A 1 173 ? -2.874 -8.359 8.921 1.00 89.56 173 GLU A N 1
ATOM 1398 C CA . GLU A 1 173 ? -2.469 -8.765 10.272 1.00 89.56 173 GLU A CA 1
ATOM 1399 C C . GLU A 1 173 ? -3.098 -7.840 11.311 1.00 89.56 173 GLU A C 1
ATOM 1401 O O . GLU A 1 173 ? -3.825 -8.311 12.177 1.00 89.56 173 GLU A O 1
ATOM 1406 N N . TYR A 1 174 ? -2.927 -6.527 11.155 1.00 84.06 174 TYR A N 1
ATOM 1407 C CA . TYR A 1 174 ? -3.477 -5.538 12.079 1.00 84.06 174 TYR A CA 1
ATOM 1408 C C . TYR A 1 174 ? -5.012 -5.577 12.173 1.00 84.06 174 TYR A C 1
ATOM 1410 O O . TYR A 1 174 ? -5.578 -5.496 13.262 1.00 84.06 174 TYR A O 1
ATOM 1418 N N . LEU A 1 175 ? -5.705 -5.691 11.036 1.00 82.19 175 LEU A N 1
ATOM 1419 C CA . LEU A 1 175 ? -7.169 -5.718 10.995 1.00 82.19 175 LEU A CA 1
ATOM 1420 C C . LEU A 1 175 ? -7.748 -7.026 11.537 1.00 82.19 175 LEU A C 1
ATOM 1422 O O . LEU A 1 175 ? -8.829 -7.020 12.117 1.00 82.19 175 LEU A O 1
ATOM 1426 N N . CYS A 1 176 ? -7.071 -8.146 11.306 1.00 85.62 176 CYS A N 1
ATOM 1427 C CA . CYS A 1 176 ? -7.575 -9.477 11.624 1.00 85.62 176 CYS A CA 1
ATOM 1428 C C . CYS A 1 176 ? -7.083 -10.005 12.972 1.00 85.62 176 CYS A C 1
ATOM 1430 O O . CYS A 1 176 ? -7.634 -10.988 13.473 1.00 85.62 176 CYS A O 1
ATOM 1432 N N . GLU A 1 177 ? -6.076 -9.370 13.571 1.00 87.12 177 GLU A N 1
ATOM 1433 C CA . GLU A 1 177 ? -5.550 -9.739 14.877 1.00 87.12 177 GLU A CA 1
ATOM 1434 C C . GLU A 1 177 ? -6.660 -9.745 15.931 1.00 87.12 177 GLU A C 1
ATOM 1436 O O . GLU A 1 177 ? -7.401 -8.772 16.102 1.00 87.12 177 GLU A O 1
ATOM 1441 N N . ASN A 1 178 ? -6.796 -10.891 16.607 1.00 84.06 178 ASN A N 1
ATOM 1442 C CA . ASN A 1 178 ? -7.823 -11.156 17.615 1.00 84.06 178 ASN A CA 1
ATOM 1443 C C . ASN A 1 178 ? -9.226 -10.701 17.176 1.00 84.06 178 ASN A C 1
ATOM 1445 O O . ASN A 1 178 ? -9.960 -10.093 17.952 1.00 84.06 178 ASN A O 1
ATOM 1449 N N . ASN A 1 179 ? -9.577 -10.965 15.911 1.00 78.69 179 ASN A N 1
ATOM 1450 C CA . ASN A 1 179 ? -10.844 -10.563 15.302 1.00 78.69 179 ASN A CA 1
ATOM 1451 C C . ASN A 1 179 ? -11.104 -9.044 15.395 1.00 78.69 179 ASN A C 1
ATOM 1453 O O . ASN A 1 179 ? -12.219 -8.593 15.672 1.00 78.69 179 ASN A O 1
ATOM 1457 N N . GLY A 1 180 ? -10.059 -8.255 15.141 1.00 74.75 180 GLY A N 1
ATOM 1458 C CA . GLY A 1 180 ? -10.113 -6.802 15.022 1.00 74.75 180 GLY A CA 1
ATOM 1459 C C . GLY A 1 180 ? -10.024 -6.059 16.341 1.00 74.75 180 GLY A C 1
ATOM 1460 O O . GLY A 1 180 ? -10.524 -4.945 16.426 1.00 74.75 180 GLY A O 1
ATOM 1461 N N . VAL A 1 181 ? -9.389 -6.611 17.374 1.00 80.12 181 VAL A N 1
ATOM 1462 C CA . VAL A 1 181 ? -9.273 -5.940 18.688 1.00 80.12 181 VAL A CA 1
ATOM 1463 C C . VAL A 1 181 ? -8.743 -4.496 18.598 1.00 80.12 181 VAL A C 1
ATOM 1465 O O . VAL A 1 181 ? -9.009 -3.672 19.467 1.00 80.12 181 VAL A O 1
ATOM 1468 N N . HIS A 1 182 ? -8.031 -4.169 17.518 1.00 73.00 182 HIS A N 1
ATOM 1469 C CA . HIS A 1 182 ? -7.483 -2.845 17.234 1.00 73.00 182 HIS A CA 1
ATOM 1470 C C . HIS A 1 182 ? -8.409 -1.917 16.424 1.00 73.00 182 HIS A C 1
ATOM 1472 O O . HIS A 1 182 ? -8.022 -0.799 16.078 1.00 73.00 182 HIS A O 1
ATOM 1478 N N . ILE A 1 183 ? -9.617 -2.366 16.094 1.00 73.38 183 ILE A N 1
ATOM 1479 C CA . ILE A 1 183 ? -10.600 -1.627 15.311 1.00 73.38 183 ILE A CA 1
ATOM 1480 C C . ILE A 1 183 ? -11.679 -1.107 16.257 1.00 73.38 183 ILE A C 1
ATOM 1482 O O . ILE A 1 183 ? -12.464 -1.854 16.825 1.00 73.38 183 ILE A O 1
ATOM 1486 N N . GLU A 1 184 ? -11.754 0.213 16.372 1.00 73.38 184 GLU A N 1
ATOM 1487 C CA . GLU A 1 184 ? -12.938 0.894 16.884 1.00 73.38 184 GLU A CA 1
ATOM 1488 C C . GLU A 1 184 ? -13.635 1.546 15.693 1.00 73.38 184 GLU A C 1
ATOM 1490 O O . GLU A 1 184 ? -13.249 2.631 15.244 1.00 73.38 184 GLU A O 1
ATOM 1495 N N . TYR A 1 185 ? -14.615 0.850 15.111 1.00 73.75 185 TYR A N 1
ATOM 1496 C CA . TYR A 1 185 ? -15.332 1.402 13.969 1.00 73.75 185 TYR A CA 1
ATOM 1497 C C . TYR A 1 185 ? -16.304 2.495 14.415 1.00 73.75 185 TYR A C 1
ATOM 1499 O O . TYR A 1 185 ? -17.216 2.278 15.211 1.00 73.75 185 TYR A O 1
ATOM 1507 N N . ASP A 1 186 ? -16.121 3.673 13.833 1.00 76.25 186 ASP A N 1
ATOM 1508 C CA . ASP A 1 186 ? -16.996 4.825 13.969 1.00 76.25 186 ASP A CA 1
ATOM 1509 C C . ASP A 1 186 ? -17.272 5.342 12.560 1.00 76.25 186 ASP A C 1
ATOM 1511 O O . ASP A 1 186 ? -16.370 5.836 11.880 1.00 76.25 186 ASP A O 1
ATOM 1515 N N . LYS A 1 187 ? -18.515 5.184 12.103 1.00 75.81 187 LYS A N 1
ATOM 1516 C CA . LYS A 1 187 ? -18.905 5.495 10.726 1.00 75.81 187 LYS A CA 1
ATOM 1517 C C . LYS A 1 187 ? -18.670 6.959 10.363 1.00 75.81 187 LYS A C 1
ATOM 1519 O O . LYS A 1 187 ? -18.187 7.250 9.272 1.00 75.81 187 LYS A O 1
ATOM 1524 N N . GLU A 1 188 ? -19.005 7.880 11.264 1.00 81.69 188 GLU A N 1
ATOM 1525 C CA . GLU A 1 188 ? -18.859 9.312 11.010 1.00 81.69 188 GLU A CA 1
ATOM 1526 C C . GLU A 1 188 ? -17.379 9.685 10.903 1.00 81.69 188 GLU A C 1
ATOM 1528 O O . GLU A 1 188 ? -16.970 10.346 9.943 1.00 81.69 188 GLU A O 1
ATOM 1533 N N . LYS A 1 189 ? -16.550 9.192 11.832 1.00 82.00 189 LYS A N 1
ATOM 1534 C CA . LYS A 1 189 ? -15.096 9.375 11.751 1.00 82.00 189 LYS A CA 1
ATOM 1535 C C . LYS A 1 189 ? -14.528 8.730 10.496 1.00 82.00 189 LYS A C 1
ATOM 1537 O O . LYS A 1 189 ? -13.742 9.370 9.807 1.00 82.00 189 LYS A O 1
ATOM 1542 N N . HIS A 1 190 ? -14.941 7.511 10.164 1.00 77.88 190 HIS A N 1
ATOM 1543 C CA . HIS A 1 190 ? -14.496 6.807 8.966 1.00 77.88 190 HIS A CA 1
ATOM 1544 C C . HIS A 1 190 ? -14.785 7.623 7.697 1.00 77.88 190 HIS A C 1
ATOM 1546 O O . HIS A 1 190 ? -13.892 7.813 6.868 1.00 77.88 190 HIS A O 1
ATOM 1552 N N . ASP A 1 191 ? -16.000 8.156 7.551 1.00 81.69 191 ASP A N 1
ATOM 1553 C CA . ASP A 1 191 ? -16.392 8.979 6.403 1.00 81.69 191 ASP A CA 1
ATOM 1554 C C . ASP A 1 191 ? -15.595 10.290 6.328 1.00 81.69 191 ASP A C 1
ATOM 1556 O O . ASP A 1 191 ? -15.137 10.685 5.251 1.00 81.69 191 ASP A O 1
ATOM 1560 N N . ILE A 1 192 ? -15.379 10.957 7.467 1.00 86.25 192 ILE A N 1
ATOM 1561 C CA . ILE A 1 192 ? -14.544 12.164 7.543 1.00 86.25 192 ILE A CA 1
ATOM 1562 C C . ILE A 1 192 ? -13.103 11.844 7.134 1.00 86.25 192 ILE A C 1
ATOM 1564 O O . ILE A 1 192 ? -12.541 12.533 6.282 1.00 86.25 192 ILE A O 1
ATOM 1568 N N . CYS A 1 193 ? -12.518 10.788 7.695 1.00 84.19 193 CYS A N 1
ATOM 1569 C CA . CYS A 1 193 ? -11.144 10.384 7.423 1.00 84.19 193 CYS A CA 1
ATOM 1570 C C . CYS A 1 193 ? -10.955 9.966 5.962 1.00 84.19 193 CYS A C 1
ATOM 1572 O O . CYS A 1 193 ? -9.982 10.377 5.337 1.00 84.19 193 CYS A O 1
ATOM 1574 N N . THR A 1 194 ? -11.922 9.258 5.374 1.00 80.06 194 THR A N 1
ATOM 1575 C CA . THR A 1 194 ? -11.917 8.904 3.944 1.00 80.06 194 THR A CA 1
ATOM 1576 C C . THR A 1 194 ? -11.882 10.145 3.053 1.00 80.06 194 THR A C 1
ATOM 1578 O O . THR A 1 194 ? -11.167 10.177 2.053 1.00 80.06 194 THR A O 1
ATOM 1581 N N . ARG A 1 195 ? -12.645 11.186 3.402 1.00 84.94 195 ARG A N 1
ATOM 1582 C CA . ARG A 1 195 ? -12.708 12.428 2.621 1.00 84.94 195 ARG A CA 1
ATOM 1583 C C . ARG A 1 195 ? -11.446 13.278 2.762 1.00 84.94 195 ARG A C 1
ATOM 1585 O O . ARG A 1 195 ? -11.013 13.877 1.781 1.00 84.94 195 ARG A O 1
ATOM 1592 N N . GLU A 1 196 ? -10.862 13.342 3.957 1.00 86.38 196 GLU A N 1
ATOM 1593 C CA . GLU A 1 196 ? -9.741 14.245 4.243 1.00 86.38 196 GLU A CA 1
ATOM 1594 C C . GLU A 1 196 ? -8.352 13.606 4.056 1.00 86.38 196 GLU A C 1
ATOM 1596 O O . GLU A 1 196 ? -7.375 14.345 3.930 1.00 86.38 196 GLU A O 1
ATOM 1601 N N . ILE A 1 197 ? -8.224 12.272 3.988 1.00 81.88 197 ILE A N 1
ATOM 1602 C CA . ILE A 1 197 ? -6.912 11.594 3.962 1.00 81.88 197 ILE A CA 1
ATOM 1603 C C . ILE A 1 197 ? -5.994 12.091 2.841 1.00 81.88 197 ILE A C 1
ATOM 1605 O O . ILE A 1 197 ? -4.839 12.416 3.104 1.00 81.88 197 ILE A O 1
ATOM 1609 N N . ASN A 1 198 ? -6.506 12.237 1.615 1.00 76.38 198 ASN A N 1
ATOM 1610 C CA . ASN A 1 198 ? -5.704 12.712 0.483 1.00 76.38 198 ASN A CA 1
ATOM 1611 C C . ASN A 1 198 ? -5.178 14.128 0.714 1.00 76.38 198 ASN A C 1
ATOM 1613 O O . ASN A 1 198 ? -4.021 14.422 0.426 1.00 76.38 198 ASN A O 1
ATOM 1617 N N . LYS A 1 199 ? -6.013 15.004 1.278 1.00 84.31 199 LYS A N 1
ATOM 1618 C CA . LYS A 1 199 ? -5.609 16.363 1.632 1.00 84.31 199 LYS A CA 1
ATOM 1619 C C . LYS A 1 199 ? -4.523 16.335 2.702 1.00 84.31 199 LYS A C 1
ATOM 1621 O O . LYS A 1 199 ? -3.545 17.055 2.567 1.00 84.31 199 LYS A O 1
ATOM 1626 N N . TYR A 1 200 ? -4.651 15.493 3.728 1.00 85.31 200 TYR A N 1
ATOM 1627 C CA . TYR A 1 200 ? -3.631 15.371 4.772 1.00 85.31 200 TYR A CA 1
ATOM 1628 C C . TYR A 1 200 ? -2.298 14.850 4.237 1.00 85.31 200 TYR A C 1
ATOM 1630 O O . TYR A 1 200 ? -1.264 15.408 4.599 1.00 85.31 200 TYR A O 1
ATOM 1638 N N . ILE A 1 201 ? -2.321 13.851 3.348 1.00 79.88 201 ILE A N 1
ATOM 1639 C CA . ILE A 1 201 ? -1.121 13.335 2.675 1.00 79.88 201 ILE A CA 1
ATOM 1640 C C . ILE A 1 201 ? -0.436 14.456 1.891 1.00 79.88 201 ILE A C 1
ATOM 1642 O O . ILE A 1 201 ? 0.743 14.716 2.112 1.00 79.88 201 ILE A O 1
ATOM 1646 N N . ILE A 1 202 ? -1.180 15.158 1.028 1.00 79.44 202 ILE A N 1
ATOM 1647 C CA . ILE A 1 202 ? -0.635 16.244 0.199 1.00 79.44 202 ILE A CA 1
ATOM 1648 C C . ILE A 1 202 ? -0.075 17.366 1.074 1.00 79.44 202 ILE A C 1
ATOM 1650 O O . ILE A 1 202 ? 1.032 17.830 0.827 1.00 79.44 202 ILE A O 1
ATOM 1654 N N . THR A 1 203 ? -0.810 17.789 2.105 1.00 82.50 203 THR A N 1
ATOM 1655 C CA . THR A 1 203 ? -0.369 18.851 3.016 1.00 82.50 203 THR A CA 1
ATOM 1656 C C . THR A 1 203 ? 0.925 18.470 3.730 1.00 82.50 203 THR A C 1
ATOM 1658 O O . THR A 1 203 ? 1.888 19.222 3.654 1.00 82.50 203 THR A O 1
ATOM 1661 N N . CYS A 1 204 ? 0.987 17.299 4.367 1.00 82.44 204 CYS A N 1
ATOM 1662 C CA . CYS A 1 204 ? 2.179 16.894 5.113 1.00 82.44 204 CYS A CA 1
ATOM 1663 C C . CYS A 1 204 ? 3.387 16.628 4.207 1.00 82.44 204 CYS A C 1
ATOM 1665 O O . CYS A 1 204 ? 4.516 16.901 4.606 1.00 82.44 204 CYS A O 1
ATOM 1667 N N . ALA A 1 205 ? 3.168 16.126 2.989 1.00 82.62 205 ALA A N 1
ATOM 1668 C CA . ALA A 1 205 ? 4.231 15.999 2.001 1.00 82.62 205 ALA A CA 1
ATOM 1669 C C . ALA A 1 205 ? 4.742 17.380 1.563 1.00 82.62 205 ALA A C 1
ATOM 1671 O O . ALA A 1 205 ? 5.937 17.624 1.631 1.00 82.62 205 ALA A O 1
ATOM 1672 N N . ALA A 1 206 ? 3.856 18.305 1.188 1.00 81.75 206 ALA A N 1
ATOM 1673 C CA . ALA A 1 206 ? 4.243 19.634 0.715 1.00 81.75 206 ALA A CA 1
ATOM 1674 C C . ALA A 1 206 ? 4.931 20.496 1.790 1.00 81.75 206 ALA A C 1
ATOM 1676 O O . ALA A 1 206 ? 5.793 21.307 1.465 1.00 81.75 206 ALA A O 1
ATOM 1677 N N . GLU A 1 207 ? 4.550 20.340 3.060 1.00 84.50 207 GLU A N 1
ATOM 1678 C CA . GLU A 1 207 ? 5.121 21.100 4.181 1.00 84.50 207 GLU A CA 1
ATOM 1679 C C . GLU A 1 207 ? 6.527 20.626 4.578 1.00 84.50 207 GLU A C 1
ATOM 1681 O O . GLU A 1 207 ? 7.301 21.410 5.130 1.00 84.50 207 GLU A O 1
ATOM 1686 N N . HIS A 1 208 ? 6.862 19.356 4.327 1.00 80.56 208 HIS A N 1
ATOM 1687 C CA . HIS A 1 208 ? 8.043 18.729 4.930 1.00 80.56 208 HIS A CA 1
ATOM 1688 C C . HIS A 1 208 ? 8.970 18.027 3.945 1.00 80.56 208 HIS A C 1
ATOM 1690 O O . HIS A 1 208 ? 10.163 17.924 4.218 1.00 80.56 208 HIS A O 1
ATOM 1696 N N . LEU A 1 209 ? 8.463 17.552 2.811 1.00 77.69 209 LEU A N 1
ATOM 1697 C CA . LEU A 1 209 ? 9.280 16.952 1.768 1.00 77.69 209 LEU A CA 1
ATOM 1698 C C . LEU A 1 209 ? 9.657 18.042 0.774 1.00 77.69 209 LEU A C 1
ATOM 1700 O O . LEU A 1 209 ? 8.824 18.569 0.038 1.00 77.69 209 LEU A O 1
ATOM 1704 N N . ILE A 1 210 ? 10.939 18.387 0.759 1.00 63.94 210 ILE A N 1
ATOM 1705 C CA . ILE A 1 210 ? 11.484 19.246 -0.284 1.00 63.94 210 ILE A CA 1
ATOM 1706 C C . ILE A 1 210 ? 11.425 18.445 -1.586 1.00 63.94 210 ILE A C 1
ATOM 1708 O O . ILE A 1 210 ? 11.863 17.296 -1.622 1.00 63.94 210 ILE A O 1
ATOM 1712 N N . ALA A 1 211 ? 10.905 19.053 -2.655 1.00 55.47 211 ALA A N 1
ATOM 1713 C CA . ALA A 1 211 ? 11.030 18.528 -4.010 1.00 55.47 211 ALA A CA 1
ATOM 1714 C C . ALA A 1 211 ? 12.502 18.629 -4.443 1.00 55.47 211 ALA A C 1
ATOM 1716 O O . ALA A 1 211 ? 12.907 19.545 -5.157 1.00 55.47 211 ALA A O 1
ATOM 1717 N N . THR A 1 212 ? 13.339 17.749 -3.907 1.00 50.78 212 THR A N 1
ATOM 1718 C CA . THR A 1 212 ? 14.738 17.624 -4.298 1.00 50.78 212 THR A CA 1
ATOM 1719 C C . THR A 1 212 ? 14.833 16.790 -5.572 1.00 50.78 212 THR A C 1
ATOM 1721 O O . THR A 1 212 ? 14.045 15.861 -5.735 1.00 50.78 212 THR A O 1
ATOM 1724 N N . PRO A 1 213 ? 15.782 17.098 -6.473 1.00 51.00 213 PRO A N 1
ATOM 1725 C CA . PRO A 1 213 ? 16.022 16.286 -7.662 1.00 51.00 213 PRO A CA 1
ATOM 1726 C C . PRO A 1 213 ? 16.300 14.831 -7.274 1.00 51.00 213 PRO A C 1
ATOM 1728 O O . PRO A 1 213 ? 16.922 14.597 -6.241 1.00 51.00 213 PRO A O 1
ATOM 1731 N N . GLU A 1 214 ? 15.826 13.908 -8.114 1.00 57.00 214 GLU A N 1
ATOM 1732 C CA . GLU A 1 214 ? 15.899 12.440 -8.021 1.00 57.00 214 GLU A CA 1
ATOM 1733 C C . GLU A 1 214 ? 16.862 11.916 -6.949 1.00 57.00 214 GLU A C 1
ATOM 1735 O O . GLU A 1 214 ? 18.045 11.662 -7.198 1.00 57.00 214 GLU A O 1
ATOM 1740 N N . VAL A 1 215 ? 16.359 11.757 -5.722 1.00 62.41 215 VAL A N 1
ATOM 1741 C CA . VAL A 1 215 ? 17.195 11.282 -4.622 1.00 62.41 215 VAL A CA 1
ATOM 1742 C C . VAL A 1 215 ? 17.138 9.763 -4.599 1.00 62.41 215 VAL A C 1
ATOM 1744 O O . VAL A 1 215 ? 16.081 9.153 -4.430 1.00 62.41 215 VAL A O 1
ATOM 1747 N N . ASN A 1 216 ? 18.292 9.115 -4.743 1.00 75.81 216 ASN A N 1
ATOM 1748 C CA . ASN A 1 216 ? 18.356 7.666 -4.618 1.00 75.81 216 ASN A CA 1
ATOM 1749 C C . ASN A 1 216 ? 17.982 7.251 -3.180 1.00 75.81 216 ASN A C 1
ATOM 1751 O O . ASN A 1 216 ? 18.656 7.614 -2.212 1.00 75.81 216 ASN A O 1
ATOM 1755 N N . ARG A 1 217 ? 16.931 6.426 -3.039 1.00 79.38 217 ARG A N 1
ATOM 1756 C CA . ARG A 1 217 ? 16.422 5.946 -1.739 1.00 79.38 217 ARG A CA 1
ATOM 1757 C C . ARG A 1 217 ? 17.468 5.241 -0.875 1.00 79.38 217 ARG A C 1
ATOM 1759 O O . ARG A 1 217 ? 17.292 5.139 0.337 1.00 79.38 217 ARG A O 1
ATOM 1766 N N . LYS A 1 218 ? 18.527 4.703 -1.480 1.00 84.94 218 LYS A N 1
ATOM 1767 C CA . LYS A 1 218 ? 19.624 3.997 -0.803 1.00 84.94 218 LYS A CA 1
ATOM 1768 C C . LYS A 1 218 ? 20.702 4.930 -0.268 1.00 84.94 218 LYS A C 1
ATOM 1770 O O . LYS A 1 218 ? 21.544 4.475 0.501 1.00 84.94 218 LYS A O 1
ATOM 1775 N N . THR A 1 219 ? 20.675 6.204 -0.644 1.00 86.38 219 THR A N 1
ATOM 1776 C CA . THR A 1 219 ? 21.682 7.202 -0.269 1.00 86.38 219 THR A CA 1
ATOM 1777 C C . THR A 1 219 ? 21.046 8.499 0.238 1.00 86.38 219 THR A C 1
ATOM 1779 O O . THR A 1 219 ? 21.635 9.566 0.087 1.00 86.38 219 THR A O 1
ATOM 1782 N N . LEU A 1 220 ? 19.849 8.421 0.832 1.00 84.88 220 LEU A N 1
ATOM 1783 C CA . LEU A 1 220 ? 19.217 9.552 1.518 1.00 84.88 220 LEU A CA 1
ATOM 1784 C C . LEU A 1 220 ? 20.108 10.018 2.671 1.00 84.88 220 LEU A C 1
ATOM 1786 O O . LEU A 1 220 ? 20.619 9.187 3.434 1.00 84.88 220 LEU A O 1
ATOM 1790 N N . THR A 1 221 ? 20.269 11.335 2.785 1.00 88.00 221 THR A N 1
ATOM 1791 C CA . THR A 1 221 ? 21.000 11.970 3.882 1.00 88.00 221 THR A CA 1
ATOM 1792 C C . THR A 1 221 ? 20.174 11.949 5.167 1.00 88.00 221 THR A C 1
ATOM 1794 O O . THR A 1 221 ? 18.960 11.733 5.148 1.00 88.00 221 THR A O 1
ATOM 1797 N N . GLU A 1 222 ? 20.819 12.231 6.298 1.00 89.81 222 GLU A N 1
ATOM 1798 C CA . GLU A 1 222 ? 20.119 12.431 7.571 1.00 89.81 222 GLU A CA 1
ATOM 1799 C C . GLU A 1 222 ? 19.041 13.524 7.467 1.00 89.81 222 GLU A C 1
ATOM 1801 O O . GLU A 1 222 ? 17.937 13.349 7.973 1.00 89.81 222 GLU A O 1
ATOM 1806 N N . GLU A 1 223 ? 19.317 14.610 6.739 1.00 87.31 223 GLU A N 1
ATOM 1807 C CA . GLU A 1 223 ? 18.351 15.683 6.487 1.00 87.31 223 GLU A CA 1
ATOM 1808 C C . GLU A 1 223 ? 17.117 15.173 5.730 1.00 87.31 223 GLU A C 1
ATOM 1810 O O . GLU A 1 223 ? 15.988 15.422 6.157 1.00 87.31 223 GLU A O 1
ATOM 1815 N N . ASN A 1 224 ? 17.307 14.387 4.661 1.00 85.12 224 ASN A N 1
ATOM 1816 C CA . ASN A 1 224 ? 16.190 13.774 3.936 1.00 85.12 224 ASN A CA 1
ATOM 1817 C C . ASN A 1 224 ? 15.369 12.843 4.842 1.00 85.12 224 ASN A C 1
ATOM 1819 O O . ASN A 1 224 ? 14.142 12.800 4.754 1.00 85.12 224 ASN A O 1
ATOM 1823 N N . CYS A 1 225 ? 16.032 12.101 5.727 1.00 87.81 225 CYS A N 1
ATOM 1824 C CA . CYS A 1 225 ? 15.364 11.188 6.646 1.00 87.81 225 CYS A CA 1
ATOM 1825 C C . CYS A 1 225 ? 14.614 11.917 7.765 1.00 87.81 225 CYS A C 1
ATOM 1827 O O . CYS A 1 225 ? 13.509 11.508 8.116 1.00 87.81 225 CYS A O 1
ATOM 1829 N N . ASN A 1 226 ? 15.147 13.029 8.267 1.00 88.94 226 ASN A N 1
ATOM 1830 C CA . ASN A 1 226 ? 14.458 13.893 9.224 1.00 88.94 226 ASN A CA 1
ATOM 1831 C C . ASN A 1 226 ? 13.220 14.550 8.595 1.00 88.94 226 ASN A C 1
ATOM 1833 O O . ASN A 1 226 ? 12.159 14.599 9.223 1.00 88.94 226 ASN A O 1
ATOM 1837 N N . ALA A 1 227 ? 13.318 14.982 7.336 1.00 86.94 227 ALA A N 1
ATOM 1838 C CA . ALA A 1 227 ? 12.182 15.471 6.559 1.00 86.94 227 ALA A CA 1
ATOM 1839 C C . ALA A 1 227 ? 11.090 14.394 6.405 1.00 86.94 227 ALA A C 1
ATOM 1841 O O . ALA A 1 227 ? 9.920 14.646 6.699 1.00 86.94 227 ALA A O 1
ATOM 1842 N N . LEU A 1 228 ? 11.475 13.165 6.039 1.00 85.94 228 LEU A N 1
ATOM 1843 C CA . LEU A 1 228 ? 10.562 12.021 5.936 1.00 85.94 228 LEU A CA 1
ATOM 1844 C C . LEU A 1 228 ? 9.893 11.678 7.275 1.00 85.94 228 LEU A C 1
ATOM 1846 O O . LEU A 1 228 ? 8.685 11.442 7.316 1.00 85.94 228 LEU A O 1
ATOM 1850 N N . ALA A 1 229 ? 10.658 11.662 8.369 1.00 89.06 229 ALA A N 1
ATOM 1851 C CA . ALA A 1 229 ? 10.133 11.422 9.709 1.00 89.06 229 ALA A CA 1
ATOM 1852 C C . ALA A 1 229 ? 9.109 12.495 10.105 1.00 89.06 229 ALA A C 1
ATOM 1854 O O . ALA A 1 229 ? 8.021 12.162 10.567 1.00 89.06 229 ALA A O 1
ATOM 1855 N N . THR A 1 230 ? 9.412 13.765 9.832 1.00 90.25 230 THR A N 1
ATOM 1856 C CA . THR A 1 230 ? 8.513 14.891 10.122 1.00 90.25 230 THR A CA 1
ATOM 1857 C C . THR A 1 230 ? 7.230 14.817 9.289 1.00 90.25 230 THR A C 1
ATOM 1859 O O . THR A 1 230 ? 6.139 15.005 9.823 1.00 90.25 230 THR A O 1
ATOM 1862 N N . ALA A 1 231 ? 7.327 14.468 8.002 1.00 87.38 231 ALA A N 1
ATOM 1863 C CA . ALA A 1 231 ? 6.164 14.263 7.136 1.00 87.38 231 ALA A CA 1
ATOM 1864 C C . ALA A 1 231 ? 5.259 13.126 7.647 1.00 87.38 231 ALA A C 1
ATOM 1866 O O . ALA A 1 231 ? 4.036 13.283 7.714 1.00 87.38 231 ALA A O 1
ATOM 1867 N N . LYS A 1 232 ? 5.860 12.001 8.061 1.00 87.12 232 LYS A N 1
ATOM 1868 C CA . LYS A 1 232 ? 5.155 10.879 8.696 1.00 87.12 232 LYS A CA 1
ATOM 1869 C C . LYS A 1 232 ? 4.438 11.334 9.968 1.00 87.12 232 LYS A C 1
ATOM 1871 O O . LYS A 1 232 ? 3.244 11.083 10.114 1.00 87.12 232 LYS A O 1
ATOM 1876 N N . ASP A 1 233 ? 5.138 12.015 10.869 1.00 92.94 233 ASP A N 1
ATOM 1877 C CA . ASP A 1 233 ? 4.585 12.441 12.157 1.00 92.94 233 ASP A CA 1
ATOM 1878 C C . ASP A 1 233 ? 3.469 13.484 11.980 1.00 92.94 233 ASP A C 1
ATOM 1880 O O . ASP A 1 233 ? 2.441 13.410 12.657 1.00 92.94 233 ASP A O 1
ATOM 1884 N N . CYS A 1 234 ? 3.601 14.387 11.001 1.00 92.56 234 CYS A N 1
ATOM 1885 C CA . CYS A 1 234 ? 2.526 15.281 10.571 1.00 92.56 234 CYS A CA 1
ATOM 1886 C C . CYS A 1 234 ? 1.276 14.494 10.155 1.00 92.56 234 CYS A C 1
ATOM 1888 O O . CYS A 1 234 ? 0.173 14.781 10.638 1.00 92.56 234 CYS A O 1
ATOM 1890 N N . LEU A 1 235 ? 1.428 13.484 9.287 1.00 87.94 235 LEU A N 1
ATOM 1891 C CA . LEU A 1 235 ? 0.294 12.713 8.780 1.00 87.94 235 LEU A CA 1
ATOM 1892 C C . LEU A 1 235 ? -0.385 11.930 9.904 1.00 87.94 235 LEU A C 1
ATOM 1894 O O . LEU A 1 235 ? -1.609 11.983 10.035 1.00 87.94 235 LEU A O 1
ATOM 1898 N N . LEU A 1 236 ? 0.394 11.252 10.749 1.00 91.06 236 LEU A N 1
ATOM 1899 C CA . LEU A 1 236 ? -0.131 10.517 11.900 1.00 91.06 236 LEU A CA 1
ATOM 1900 C C . LEU A 1 236 ? -0.817 11.451 12.903 1.00 91.06 236 LEU A C 1
ATOM 1902 O O . LEU A 1 236 ? -1.875 11.112 13.429 1.00 91.06 236 LEU A O 1
ATOM 1906 N N . GLY A 1 237 ? -0.289 12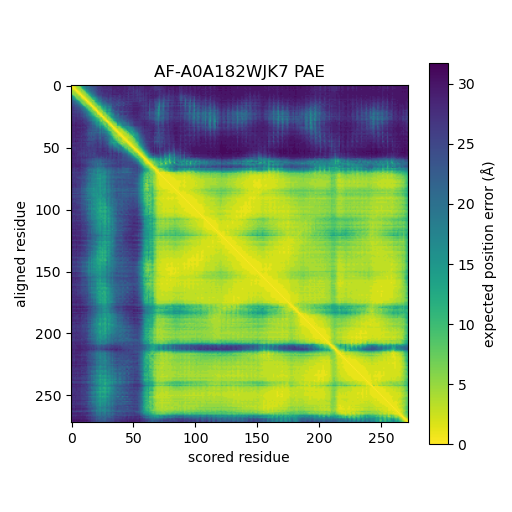.660 13.105 1.00 94.25 237 GLY A N 1
ATOM 1907 C CA . GLY A 1 237 ? -0.920 13.693 13.922 1.00 94.25 237 GLY A CA 1
ATOM 1908 C C . GLY A 1 237 ? -2.286 14.132 13.384 1.00 94.25 237 GLY A C 1
ATOM 1909 O O . GLY A 1 237 ? -3.240 14.254 14.158 1.00 94.25 237 GLY A O 1
ATOM 1910 N N . LYS A 1 238 ? -2.420 14.319 12.062 1.00 91.81 238 LYS A N 1
ATOM 1911 C CA . LYS A 1 238 ? -3.708 14.644 11.415 1.00 91.81 238 LYS A CA 1
ATOM 1912 C C . LYS A 1 238 ? -4.676 13.453 11.412 1.00 91.81 238 LYS A C 1
ATOM 1914 O O . LYS A 1 238 ? -5.880 13.654 11.540 1.00 91.81 238 LYS A O 1
ATOM 1919 N N . LEU A 1 239 ? -4.162 12.226 11.332 1.00 87.50 239 LEU A N 1
ATOM 1920 C CA . LEU A 1 239 ? -4.943 10.987 11.355 1.00 87.50 239 LEU A CA 1
ATOM 1921 C C . LEU A 1 239 ? -5.195 10.433 12.763 1.00 87.50 239 LEU A C 1
ATOM 1923 O O . LEU A 1 239 ? -5.799 9.375 12.874 1.00 87.50 239 LEU A O 1
ATOM 1927 N N . LYS A 1 240 ? -4.797 11.111 13.846 1.00 90.00 240 LYS A N 1
ATOM 1928 C CA . LYS A 1 240 ? -4.862 10.563 15.218 1.00 90.00 240 LYS A CA 1
ATOM 1929 C C . LYS A 1 240 ? -6.224 9.978 15.627 1.00 90.00 240 LYS A C 1
ATOM 1931 O O . LYS A 1 240 ? -6.277 9.033 16.400 1.00 90.00 240 LYS A O 1
ATOM 1936 N N . ASN A 1 241 ? -7.316 10.522 15.086 1.00 86.81 241 ASN A N 1
ATOM 1937 C CA . ASN A 1 241 ? -8.689 10.085 15.368 1.00 86.81 241 ASN A CA 1
ATOM 1938 C C . ASN A 1 241 ? -9.263 9.150 14.285 1.00 86.81 241 ASN A C 1
ATOM 1940 O O . ASN A 1 241 ? -10.450 8.842 14.306 1.00 86.81 241 ASN A O 1
ATOM 1944 N N . CYS A 1 242 ? -8.442 8.731 13.323 1.00 80.06 242 CYS A N 1
ATOM 1945 C CA . CYS A 1 242 ? -8.834 7.956 12.152 1.00 80.06 242 CYS A CA 1
ATOM 1946 C C . CYS A 1 242 ? -8.504 6.462 12.269 1.00 80.06 242 CYS A C 1
ATOM 1948 O O . CYS A 1 242 ? -8.465 5.788 11.246 1.00 80.06 242 CYS A O 1
ATOM 1950 N N . GLY A 1 243 ? -8.246 5.939 13.476 1.00 80.12 243 GLY A N 1
ATOM 1951 C CA . GLY A 1 243 ? -8.105 4.502 13.763 1.00 80.12 243 GLY A CA 1
ATOM 1952 C C . GLY A 1 243 ? -7.319 3.720 12.701 1.00 80.12 243 GLY A C 1
ATOM 1953 O O . GLY A 1 243 ? -6.100 3.861 12.577 1.00 80.12 243 GLY A O 1
ATOM 1954 N N . VAL A 1 244 ? -8.038 2.928 11.898 1.00 78.50 244 VAL A N 1
ATOM 1955 C CA . VAL A 1 244 ? -7.495 2.102 10.804 1.00 78.50 244 VAL A CA 1
ATOM 1956 C C . VAL A 1 244 ? -6.666 2.902 9.792 1.00 78.50 244 VAL A C 1
ATOM 1958 O O . VAL A 1 244 ? -5.606 2.437 9.388 1.00 78.50 244 VAL A O 1
ATOM 1961 N N . PHE A 1 245 ? -7.076 4.114 9.405 1.00 82.50 245 PHE A N 1
ATOM 1962 C CA . PHE A 1 245 ? -6.326 4.928 8.438 1.00 82.50 245 PHE A CA 1
ATOM 1963 C C . PHE A 1 245 ? -4.974 5.380 9.001 1.00 82.50 245 PHE A C 1
ATOM 1965 O O . PHE A 1 245 ? -3.973 5.376 8.286 1.00 82.50 245 PHE A O 1
ATOM 1972 N N . ALA A 1 246 ? -4.935 5.745 10.288 1.00 86.38 246 ALA A N 1
ATOM 1973 C CA . ALA A 1 246 ? -3.697 6.125 10.964 1.00 86.38 246 ALA A CA 1
ATOM 1974 C C . ALA A 1 246 ? -2.716 4.950 11.002 1.00 86.38 246 ALA A C 1
ATOM 1976 O O . ALA A 1 246 ? -1.534 5.111 10.709 1.00 86.38 246 ALA A O 1
ATOM 1977 N N . ASN A 1 247 ? -3.221 3.752 11.301 1.00 84.50 247 ASN A N 1
ATOM 1978 C CA . ASN A 1 247 ? -2.411 2.540 11.332 1.00 84.50 247 ASN A CA 1
ATOM 1979 C C . ASN A 1 247 ? -1.978 2.088 9.939 1.00 84.50 247 ASN A C 1
ATOM 1981 O O . ASN A 1 247 ? -0.817 1.738 9.762 1.00 84.50 247 ASN A O 1
ATOM 1985 N N . GLY A 1 248 ? -2.849 2.190 8.934 1.00 85.00 248 GLY A N 1
ATOM 1986 C CA . GLY A 1 248 ? -2.486 1.951 7.539 1.00 85.00 248 GLY A CA 1
ATOM 1987 C C . GLY A 1 248 ? -1.345 2.863 7.085 1.00 85.00 248 GLY A C 1
ATOM 1988 O O . GLY A 1 248 ? -0.369 2.379 6.512 1.00 85.00 248 GLY A O 1
ATOM 1989 N N . ALA A 1 249 ? -1.415 4.159 7.410 1.00 85.00 249 ALA A N 1
ATOM 1990 C CA . ALA A 1 249 ? -0.343 5.115 7.135 1.00 85.00 249 ALA A CA 1
ATOM 1991 C C . ALA A 1 249 ? 0.942 4.793 7.916 1.00 85.00 249 ALA A C 1
ATOM 1993 O O . ALA A 1 249 ? 2.030 4.807 7.345 1.00 85.00 249 ALA A O 1
ATOM 1994 N N . ARG A 1 250 ? 0.835 4.452 9.206 1.00 87.88 250 ARG A N 1
ATOM 1995 C CA . ARG A 1 250 ? 1.981 4.048 10.033 1.00 87.88 250 ARG A CA 1
ATOM 1996 C C . ARG A 1 250 ? 2.704 2.844 9.423 1.00 87.88 250 ARG A C 1
ATOM 1998 O O . ARG A 1 250 ? 3.905 2.925 9.182 1.00 87.88 250 ARG A O 1
ATOM 2005 N N . LEU A 1 251 ? 1.970 1.772 9.123 1.00 85.69 251 LEU A N 1
ATOM 2006 C CA . LEU A 1 251 ? 2.503 0.544 8.527 1.00 85.69 251 LEU A CA 1
ATOM 2007 C C . LEU A 1 251 ? 3.116 0.796 7.145 1.00 85.69 251 LEU A C 1
ATOM 2009 O O . LEU A 1 251 ? 4.138 0.196 6.811 1.00 85.69 251 LEU A O 1
ATOM 2013 N N . PHE A 1 252 ? 2.532 1.708 6.359 1.00 85.25 252 PHE A N 1
ATOM 2014 C CA . PHE A 1 252 ? 3.099 2.132 5.080 1.00 85.25 252 PHE A CA 1
ATOM 2015 C C . PHE A 1 252 ? 4.491 2.742 5.273 1.00 85.25 252 PHE A C 1
ATOM 2017 O O . PHE A 1 252 ? 5.455 2.280 4.664 1.00 85.25 252 PHE A O 1
ATOM 2024 N N . TYR A 1 253 ? 4.620 3.739 6.156 1.00 83.31 253 TYR A N 1
ATOM 2025 C CA . TYR A 1 253 ? 5.909 4.382 6.419 1.00 83.31 253 TYR A CA 1
ATOM 2026 C C . TYR A 1 253 ? 6.918 3.426 7.057 1.00 83.31 253 TYR A C 1
ATOM 2028 O O . TYR A 1 253 ? 8.094 3.488 6.715 1.00 83.31 253 TYR A O 1
ATOM 2036 N N . GLU A 1 254 ? 6.489 2.526 7.944 1.00 87.06 254 GLU A N 1
ATOM 2037 C CA . GLU A 1 254 ? 7.364 1.503 8.524 1.00 87.06 254 GLU A CA 1
ATOM 2038 C C . GLU A 1 254 ? 7.963 0.599 7.441 1.00 87.06 254 GLU A C 1
ATOM 2040 O O . GLU A 1 254 ? 9.184 0.449 7.398 1.00 87.06 254 GLU A O 1
ATOM 2045 N N . ASN A 1 255 ? 7.138 0.068 6.531 1.00 82.75 255 ASN A N 1
ATOM 2046 C CA . ASN A 1 255 ? 7.600 -0.741 5.399 1.00 82.75 255 ASN A CA 1
ATOM 2047 C C . ASN A 1 255 ? 8.505 0.064 4.466 1.00 82.75 255 ASN A C 1
ATOM 2049 O O . ASN A 1 255 ? 9.574 -0.404 4.068 1.00 82.75 255 ASN A O 1
ATOM 2053 N N . PHE A 1 256 ? 8.103 1.294 4.149 1.00 83.38 256 PHE A N 1
ATOM 2054 C CA . PHE A 1 256 ? 8.852 2.145 3.243 1.00 83.38 256 PHE A CA 1
ATOM 2055 C C . PHE A 1 256 ? 10.239 2.503 3.794 1.00 83.38 256 PHE A C 1
ATOM 2057 O O . PHE A 1 256 ? 11.238 2.354 3.095 1.00 83.38 256 PHE A O 1
ATOM 2064 N N . ILE A 1 257 ? 10.344 2.893 5.066 1.00 86.88 257 ILE A N 1
ATOM 2065 C CA . ILE A 1 257 ? 11.624 3.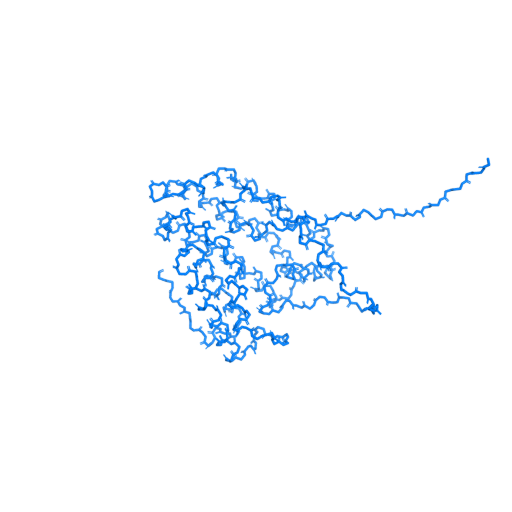238 5.704 1.00 86.88 257 ILE A CA 1
ATOM 2066 C C . ILE A 1 257 ? 12.614 2.065 5.648 1.00 86.88 257 ILE A C 1
ATOM 2068 O O . ILE A 1 257 ? 13.814 2.291 5.499 1.00 86.88 257 ILE A O 1
ATOM 2072 N N . GLN A 1 258 ? 12.148 0.811 5.717 1.00 89.19 258 GLN A N 1
ATOM 2073 C CA . GLN A 1 258 ? 13.043 -0.353 5.658 1.00 89.19 258 GLN A CA 1
ATOM 2074 C C . GLN A 1 258 ? 13.748 -0.526 4.310 1.00 89.19 258 GLN A C 1
ATOM 2076 O O . GLN A 1 258 ? 14.850 -1.085 4.272 1.00 89.19 258 GLN A O 1
ATOM 2081 N N . ILE A 1 259 ? 13.151 -0.047 3.217 1.00 85.88 259 ILE A N 1
ATOM 2082 C CA . ILE A 1 259 ? 13.744 -0.150 1.880 1.00 85.88 259 ILE A CA 1
ATOM 2083 C C . ILE A 1 259 ? 14.623 1.055 1.517 1.00 85.88 259 ILE A C 1
ATOM 2085 O O . ILE A 1 259 ? 15.219 1.065 0.436 1.00 85.88 259 ILE A O 1
ATOM 2089 N N . THR A 1 260 ? 14.776 2.032 2.416 1.00 86.25 260 THR A N 1
ATOM 2090 C CA . THR A 1 260 ? 15.632 3.214 2.232 1.00 86.25 260 THR A CA 1
ATOM 2091 C C . THR A 1 260 ? 16.848 3.209 3.171 1.00 86.25 260 THR A C 1
ATOM 2093 O O . THR A 1 260 ? 16.977 2.353 4.052 1.00 86.25 260 THR A O 1
ATOM 2096 N N . SER A 1 261 ? 17.771 4.162 3.004 1.00 89.25 261 SER A N 1
ATOM 2097 C CA . SER A 1 261 ? 18.838 4.414 3.987 1.00 89.25 261 SER A CA 1
ATOM 2098 C C . SER A 1 261 ? 18.318 5.019 5.296 1.00 89.25 261 SER A C 1
ATOM 2100 O O . SER A 1 261 ? 19.027 4.972 6.302 1.00 89.25 261 SER A O 1
ATOM 2102 N N . CYS A 1 262 ? 17.070 5.503 5.339 1.00 88.94 262 CYS A N 1
ATOM 2103 C CA . C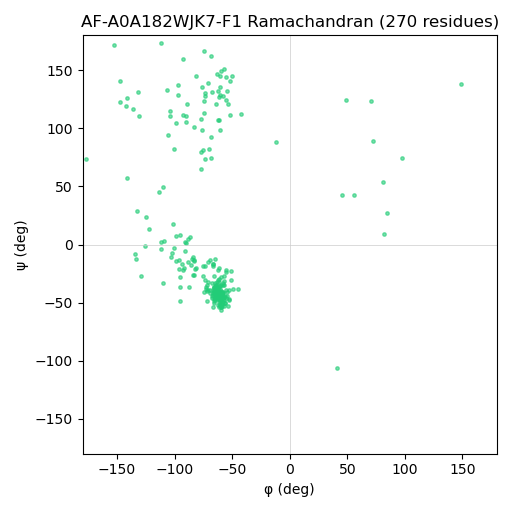YS A 1 262 ? 16.489 6.098 6.543 1.00 88.94 262 CYS A CA 1
ATOM 2104 C C . CYS A 1 262 ? 16.286 5.120 7.692 1.00 88.94 262 CYS A C 1
ATOM 2106 O O . CYS A 1 262 ? 16.209 5.563 8.834 1.00 88.94 262 CYS A O 1
ATOM 2108 N N . LYS A 1 263 ? 16.306 3.806 7.444 1.00 91.00 263 LYS A N 1
ATOM 2109 C CA . LYS A 1 263 ? 16.339 2.789 8.508 1.00 91.00 263 LYS A CA 1
ATOM 2110 C C . LYS A 1 263 ? 17.500 2.953 9.501 1.00 91.00 263 LYS A C 1
ATOM 2112 O O . LYS A 1 263 ? 17.419 2.430 10.605 1.00 91.00 263 LYS A O 1
ATOM 2117 N N . ASN A 1 264 ? 18.575 3.640 9.102 1.00 89.56 264 ASN A N 1
ATOM 2118 C CA . ASN A 1 264 ? 19.738 3.893 9.955 1.00 89.56 264 ASN A CA 1
ATOM 2119 C C . ASN A 1 264 ? 19.567 5.137 10.845 1.00 89.56 264 ASN A C 1
ATOM 2121 O O . ASN A 1 264 ? 20.298 5.284 11.818 1.00 89.56 264 ASN A O 1
ATOM 2125 N N . TYR A 1 265 ? 18.624 6.020 10.507 1.00 86.81 265 TYR A N 1
ATOM 2126 C CA . TYR A 1 265 ? 18.388 7.297 11.189 1.00 86.81 265 TYR A CA 1
ATOM 2127 C C . TYR A 1 265 ? 17.067 7.300 11.967 1.00 86.81 265 TYR A C 1
ATOM 2129 O O . TYR A 1 265 ? 16.964 7.915 13.023 1.00 86.81 265 TYR A O 1
ATOM 2137 N N . ILE A 1 266 ? 16.057 6.587 11.462 1.00 83.88 266 ILE A N 1
ATOM 2138 C CA . ILE A 1 266 ? 14.731 6.484 12.065 1.00 83.88 266 ILE A CA 1
ATOM 2139 C C . ILE A 1 266 ? 14.621 5.111 12.741 1.00 83.88 266 ILE A C 1
ATOM 2141 O O . ILE A 1 266 ? 14.563 4.093 12.040 1.00 83.88 266 ILE A O 1
ATOM 2145 N N . PRO A 1 267 ? 14.582 5.046 14.083 1.00 76.56 267 PRO A N 1
ATOM 2146 C CA . PRO A 1 267 ? 14.442 3.780 14.786 1.00 76.56 267 PRO A CA 1
ATOM 2147 C C . PRO A 1 267 ? 13.103 3.114 14.455 1.00 76.56 267 PRO A C 1
ATOM 2149 O O . PRO A 1 267 ? 12.082 3.781 14.258 1.00 76.56 267 PRO A O 1
ATOM 2152 N N . LYS A 1 268 ? 13.100 1.776 14.422 1.00 70.19 268 LYS A N 1
ATOM 2153 C CA . LYS A 1 268 ? 11.858 1.005 14.314 1.00 70.19 268 LYS A CA 1
ATOM 2154 C C . LYS A 1 268 ? 10.984 1.302 15.526 1.00 70.19 268 LYS A C 1
ATOM 2156 O O . LYS A 1 268 ? 11.431 1.166 16.661 1.00 70.19 268 LYS A O 1
ATOM 2161 N N . THR A 1 269 ? 9.742 1.691 15.281 1.00 66.12 269 THR A N 1
ATOM 2162 C CA . THR A 1 269 ? 8.732 1.743 16.334 1.00 66.12 269 THR A CA 1
ATOM 2163 C C . THR A 1 269 ? 8.334 0.303 16.665 1.00 66.12 269 THR A C 1
ATOM 2165 O O . THR A 1 269 ? 8.097 -0.491 15.755 1.00 66.12 269 THR A O 1
ATOM 2168 N N . GLU A 1 270 ? 8.330 -0.071 17.945 1.00 51.69 270 GLU A N 1
ATOM 2169 C CA . GLU A 1 270 ? 7.820 -1.382 18.358 1.00 51.69 270 GLU A CA 1
ATOM 2170 C C . GLU A 1 270 ? 6.329 -1.475 17.999 1.00 51.69 270 GLU A C 1
ATOM 2172 O O . GLU A 1 270 ? 5.572 -0.540 18.278 1.00 51.69 270 GLU A O 1
ATOM 2177 N N . ARG A 1 271 ? 5.913 -2.586 17.368 1.00 48.69 271 ARG A N 1
ATOM 2178 C CA . ARG A 1 271 ? 4.491 -2.908 17.177 1.00 48.69 271 ARG A CA 1
ATOM 2179 C C . ARG A 1 271 ? 3.889 -3.059 18.584 1.00 48.69 271 ARG A C 1
ATOM 2181 O O . ARG A 1 271 ? 4.248 -4.001 19.285 1.00 48.69 271 ARG A O 1
ATOM 2188 N N . LYS A 1 272 ? 3.080 -2.090 19.017 1.00 40.28 272 LYS A N 1
ATOM 2189 C CA . LYS A 1 272 ? 2.279 -2.170 20.246 1.00 40.28 272 LYS A CA 1
ATOM 2190 C C . LYS A 1 272 ? 0.891 -2.686 19.930 1.00 40.28 272 LYS A C 1
ATOM 2192 O O . LYS A 1 272 ? 0.356 -2.240 18.890 1.00 40.28 272 LYS A O 1
#

pLDDT: mean 70.72, std 25.24, range [19.81, 96.81]